Protein AF-A0A4P0XJR8-F1 (afdb_monomer)

Foldseek 3Di:
DAWAFQEKAWAFADDPLHTAWIWIWTQTPVRDIDIATEGLVRVLVLLLVLVLLVVVVVVCCVVPPVVSVVVLVVSVVSHVVSYDDDDPCCRVPPDQQRYFPDWDWDDDDFKIWIWTQGPVRDTDIYIDGSSNSVVVVVNHCVNCVVSVNNVVVVLSNLCSQKAWAKKWFQDPPRDIDIDGDDDDPRSVVSFDDKDKAFDWDQDPVGTDGGMITIMTGNDDPPDPVVVSNNVSVVVVVPD

Secondary structure (DSSP, 8-state):
--EEEEEEEEEEEEETTEEEEEEEEEEETTS-EEEEEE-HHHHHHHHHHHHHHHHHHHHHHHHHTHHHHHHHHHHHHHHHHH-PPPPHHHHHS--GGGBEEEEEEE--SSEEEEEEEETTS-EEEEEEEHHHHHHHHHHHHHHHHHTT-HHHHHHHHHTSSEEEEEEEEE-STT-EEEEE----HHHHHT--EEEEEEEEEEETTEEEEEEEEEEEE---SS-HHHHHHHHHHHHHT--

Nearest PDB structures (foldseek):
  8d8l-assembly1_L  TM=4.698E-01  e=4.236E-01  Saccharomyces cerevisiae
  8g4i-assembly1_D  TM=2.202E-01  e=1.088E-01  Giardia duodenalis assemblage A
  8fmw-assembly1_L  TM=3.662E-01  e=5.623E-01  Borreliella burgdorferi B31
  1vq0-assembly1_B  TM=1.659E-01  e=7.742E-02  Thermotoga maritima
  8r3m-assembly1_A  TM=3.136E-01  e=6.801E+00  Mycolicibacterium smegmatis MC2 155

Solvent-accessible surface area (backbone atoms only — not comparable to full-atom values): 13207 Å² total; per-residue (Å²): 127,92,39,50,64,53,18,52,36,52,43,67,34,66,56,95,86,38,85,59,30,40,37,43,33,37,18,31,67,88,71,49,73,49,66,35,33,28,32,69,72,48,40,48,53,49,47,32,52,38,58,55,42,45,58,56,45,54,50,46,42,72,77,47,42,66,60,46,54,52,53,49,51,54,49,50,57,52,26,67,76,39,43,47,84,84,55,68,59,62,64,78,58,57,63,67,54,38,25,44,74,44,75,45,67,46,84,53,95,70,42,32,38,39,40,34,36,23,64,62,73,48,76,47,58,45,41,41,40,55,67,54,33,54,53,47,54,51,42,49,53,50,22,31,53,77,65,75,39,53,69,61,54,52,54,53,58,64,57,45,68,47,43,72,40,35,42,38,36,53,62,70,92,88,40,68,51,75,48,76,51,87,72,58,70,54,65,60,67,72,33,83,40,78,46,80,47,77,44,71,42,87,46,102,89,41,81,38,77,43,36,34,38,34,32,30,22,70,55,56,88,89,44,73,63,41,56,52,48,58,62,46,58,53,55,73,74,74,112

InterPro domains:
  IPR031810 YjeJ-like [PF15922] (1-229)

Organism: Klebsiella pneumoniae (NCBI:txid573)

Mean predicted aligned error: 6.47 Å

Radius of gyration: 20.14 Å; Cα contacts (8 Å, |Δi|>4): 393; chains: 1; bounding box: 51×47×60 Å

Sequence (239 aa):
MISTVLGFNTAIIKQNDNFLALALKIKRGDNTCQTYYLQYATLNDLLIILNNQMQRVAHRLIEQGESYREQFREQVESYIKTTPQIEAAEVQSPEPGRRIISLTLKTGKTESTLIAMLQSEQIDIIKIDDMQAELMLLAIRQAFLHAGTEEFISVLESTTDFLMLYAVEIIENSRFSYEQFDHESWKRGLFSHHLAILYCYETEKGKQILSGAVIKTNAPHPSELEMALLFASTKDFLN

Structure (mmCIF, N/CA/C/O backbone):
data_AF-A0A4P0XJR8-F1
#
_entry.id   AF-A0A4P0XJR8-F1
#
loop_
_atom_site.group_PDB
_atom_site.id
_atom_site.type_symbol
_atom_site.label_atom_id
_atom_site.label_alt_id
_atom_site.label_comp_id
_atom_site.label_asym_id
_atom_site.label_entity_id
_atom_site.label_seq_id
_atom_site.pdbx_PDB_ins_code
_atom_site.Cartn_x
_atom_site.Cartn_y
_atom_site.Cartn_z
_atom_site.occupancy
_atom_site.B_iso_or_equiv
_atom_site.auth_seq_id
_atom_site.auth_comp_id
_atom_site.auth_asym_id
_atom_site.auth_atom_id
_atom_site.pdbx_PDB_model_num
ATOM 1 N N . MET A 1 1 ? -21.101 4.818 6.154 1.00 45.66 1 MET A N 1
ATOM 2 C CA . MET A 1 1 ? -20.914 6.040 6.967 1.00 45.66 1 MET A CA 1
ATOM 3 C C . MET A 1 1 ? -19.457 6.454 6.804 1.00 45.66 1 MET A C 1
ATOM 5 O O . MET A 1 1 ? -18.605 5.587 6.925 1.00 45.66 1 MET A O 1
ATOM 9 N N . ILE A 1 2 ? -19.167 7.698 6.417 1.00 55.16 2 ILE A N 1
ATOM 10 C CA . ILE A 1 2 ? -17.782 8.175 6.253 1.00 55.16 2 ILE A CA 1
ATOM 11 C C . ILE A 1 2 ? -17.237 8.432 7.655 1.00 55.16 2 ILE A C 1
ATOM 13 O O . ILE A 1 2 ? -17.778 9.284 8.353 1.00 55.16 2 ILE A O 1
ATOM 17 N N . SER A 1 3 ? -16.212 7.696 8.072 1.00 60.03 3 SER A N 1
ATOM 18 C CA . SER A 1 3 ? -15.647 7.818 9.414 1.00 60.03 3 SER A CA 1
ATOM 19 C C . SER A 1 3 ? -14.146 8.048 9.325 1.00 60.03 3 SER A C 1
ATOM 21 O O . SER A 1 3 ? -13.456 7.375 8.557 1.00 60.03 3 SER A O 1
ATOM 23 N N . THR A 1 4 ? -13.653 9.038 10.064 1.00 78.25 4 THR A N 1
ATOM 24 C CA . THR A 1 4 ? -12.222 9.285 10.239 1.00 78.25 4 THR A CA 1
ATOM 25 C C . THR A 1 4 ? -11.592 8.147 11.034 1.00 78.25 4 THR A C 1
ATOM 27 O O . THR A 1 4 ? -12.227 7.526 11.891 1.00 78.25 4 THR A O 1
ATOM 30 N N . VAL A 1 5 ? -10.333 7.850 10.730 1.00 89.19 5 VAL A N 1
ATOM 31 C CA . VAL A 1 5 ? -9.543 6.878 11.483 1.00 89.19 5 VAL A CA 1
ATOM 32 C C . VAL A 1 5 ? -9.146 7.509 12.818 1.00 89.19 5 VAL A C 1
ATOM 34 O O . VAL A 1 5 ? -8.596 8.604 12.835 1.00 89.19 5 VAL A O 1
ATOM 37 N N . LEU A 1 6 ? -9.447 6.851 13.940 1.00 91.50 6 LEU A N 1
ATOM 38 C CA . LEU A 1 6 ? -8.984 7.276 15.269 1.00 91.50 6 LEU A CA 1
ATOM 39 C C . LEU A 1 6 ? -7.682 6.585 15.661 1.00 91.50 6 LEU A C 1
ATOM 41 O O . LEU A 1 6 ? -6.864 7.173 16.357 1.00 91.50 6 LEU A O 1
ATOM 45 N N . GLY A 1 7 ? -7.519 5.332 15.245 1.00 93.50 7 GLY A N 1
ATOM 46 C CA . GLY A 1 7 ? -6.357 4.498 15.519 1.00 93.50 7 GLY A CA 1
ATOM 47 C C . GLY A 1 7 ? -6.372 3.275 14.612 1.00 93.50 7 GLY A C 1
ATOM 48 O O . GLY A 1 7 ? -7.422 2.894 14.094 1.00 93.50 7 GLY A O 1
ATOM 49 N N . PHE A 1 8 ? -5.229 2.644 14.405 1.00 95.69 8 PHE A N 1
ATOM 50 C CA . PHE A 1 8 ? -5.112 1.372 13.702 1.00 95.69 8 PHE A CA 1
ATOM 51 C C . PHE A 1 8 ? -4.008 0.494 14.311 1.00 95.69 8 PHE A C 1
ATOM 53 O O . PHE A 1 8 ? -3.249 0.897 15.192 1.00 95.69 8 PHE A O 1
ATOM 60 N N . ASN A 1 9 ? -3.953 -0.758 13.900 1.00 96.88 9 ASN A N 1
ATOM 61 C CA . ASN A 1 9 ? -2.900 -1.682 14.278 1.00 96.88 9 ASN A CA 1
ATOM 62 C C . ASN A 1 9 ? -2.697 -2.675 13.139 1.00 96.88 9 ASN A C 1
ATOM 64 O O . ASN A 1 9 ? -3.614 -2.904 12.344 1.00 96.88 9 ASN A O 1
ATOM 68 N N . THR A 1 10 ? -1.509 -3.257 13.061 1.00 97.25 10 THR A N 1
ATOM 69 C CA . THR A 1 10 ? -1.114 -4.145 11.973 1.00 97.25 10 THR A CA 1
ATOM 70 C C . THR A 1 10 ? -0.461 -5.412 12.493 1.00 97.25 10 THR A C 1
ATOM 72 O O . THR A 1 10 ? 0.339 -5.373 13.423 1.00 97.25 10 THR A O 1
ATOM 75 N N . ALA A 1 11 ? -0.772 -6.541 11.863 1.00 97.12 11 ALA A N 1
ATOM 76 C CA . ALA A 1 11 ? -0.127 -7.823 12.121 1.00 97.12 11 ALA A CA 1
ATOM 77 C C . ALA A 1 11 ? 0.097 -8.579 10.808 1.00 97.12 11 ALA A C 1
ATOM 79 O O . ALA A 1 11 ? -0.672 -8.429 9.860 1.00 97.12 11 ALA A O 1
ATOM 80 N N . ILE A 1 12 ? 1.137 -9.407 10.757 1.00 96.56 12 ILE A N 1
ATOM 81 C CA . ILE A 1 12 ? 1.429 -10.251 9.596 1.00 96.56 12 ILE A CA 1
ATOM 82 C C . ILE A 1 12 ? 0.835 -11.640 9.807 1.00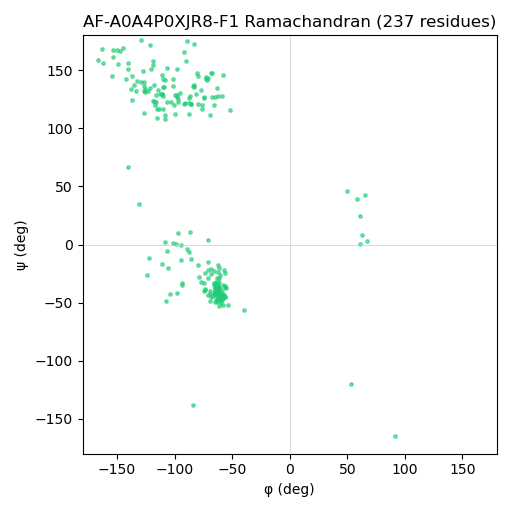 96.56 12 ILE A C 1
ATOM 84 O O . ILE A 1 12 ? 1.064 -12.279 10.833 1.00 96.56 12 ILE A O 1
ATOM 88 N N . ILE A 1 13 ? 0.098 -12.118 8.808 1.00 95.81 13 ILE A N 1
ATOM 89 C CA . ILE A 1 13 ? -0.397 -13.489 8.724 1.00 95.81 13 ILE A CA 1
ATOM 90 C C . ILE A 1 13 ? 0.572 -14.277 7.843 1.00 95.81 13 ILE A C 1
ATOM 92 O O . ILE A 1 13 ? 0.796 -13.917 6.683 1.00 95.81 13 ILE A O 1
ATOM 96 N N . LYS A 1 14 ? 1.127 -15.362 8.391 1.00 92.94 14 LYS A N 1
ATOM 97 C CA . LYS A 1 14 ? 2.034 -16.279 7.688 1.00 92.94 14 LYS A CA 1
ATOM 98 C C . LYS A 1 14 ? 1.459 -17.689 7.615 1.00 92.94 14 LYS A C 1
ATOM 100 O O . LYS A 1 14 ? 0.711 -18.106 8.498 1.00 92.94 14 LYS A O 1
ATOM 105 N N . GLN A 1 15 ? 1.888 -18.447 6.613 1.00 89.50 15 GLN A N 1
ATOM 106 C CA . GLN A 1 15 ? 1.724 -19.898 6.556 1.00 89.50 15 GLN A CA 1
ATOM 107 C C . GLN A 1 15 ? 3.021 -20.529 6.066 1.00 89.50 15 GLN A C 1
ATOM 109 O O . GLN A 1 15 ? 3.506 -20.195 4.988 1.00 89.50 15 GLN A O 1
ATOM 114 N N . ASN A 1 16 ? 3.570 -21.455 6.857 1.00 87.00 16 ASN A N 1
ATOM 115 C CA . ASN A 1 16 ? 4.865 -22.090 6.585 1.00 87.00 16 ASN A CA 1
ATOM 116 C C . ASN A 1 16 ? 5.959 -21.044 6.286 1.00 87.00 16 ASN A C 1
ATOM 118 O O . ASN A 1 16 ? 6.641 -21.137 5.273 1.00 87.00 16 ASN A O 1
ATOM 122 N N . ASP A 1 17 ? 6.022 -19.999 7.118 1.00 85.38 17 ASP A N 1
ATOM 123 C CA . ASP A 1 17 ? 6.890 -18.815 6.987 1.00 85.38 17 ASP A CA 1
ATOM 124 C C . ASP A 1 17 ? 6.715 -17.940 5.740 1.00 85.38 17 ASP A C 1
ATOM 126 O O . ASP A 1 17 ? 7.318 -16.873 5.653 1.00 85.38 17 ASP A O 1
ATOM 130 N N . ASN A 1 18 ? 5.796 -18.284 4.841 1.00 88.12 18 ASN A N 1
ATOM 131 C CA . ASN A 1 18 ? 5.445 -17.424 3.721 1.00 88.12 18 ASN A CA 1
ATOM 132 C C . ASN A 1 18 ? 4.418 -16.374 4.146 1.00 88.12 18 ASN A C 1
ATOM 134 O O . ASN A 1 18 ? 3.437 -16.686 4.830 1.00 88.12 18 ASN A O 1
ATOM 138 N N . PHE A 1 19 ? 4.625 -15.134 3.702 1.00 92.19 19 PHE A N 1
ATOM 139 C CA . PHE A 1 19 ? 3.642 -14.065 3.840 1.00 92.19 19 PHE A CA 1
ATOM 140 C C . PHE A 1 19 ? 2.333 -14.453 3.137 1.00 92.19 19 PHE A C 1
ATOM 142 O O . PHE A 1 19 ? 2.334 -14.802 1.957 1.00 92.19 19 PHE A O 1
ATOM 149 N N . LEU A 1 20 ? 1.210 -14.354 3.851 1.00 93.94 20 LEU A N 1
ATOM 150 C CA . LEU A 1 20 ? -0.122 -14.535 3.273 1.00 93.94 20 LEU A CA 1
ATOM 151 C C . LEU A 1 20 ? -0.883 -13.217 3.148 1.00 93.94 20 LEU A C 1
ATOM 153 O O . LEU A 1 20 ? -1.486 -12.946 2.106 1.00 93.94 20 LEU A O 1
ATOM 157 N N . ALA A 1 21 ? -0.908 -12.430 4.224 1.00 96.44 21 ALA A N 1
ATOM 158 C CA . ALA A 1 21 ? -1.628 -11.167 4.277 1.00 96.44 21 ALA A CA 1
ATOM 159 C C . ALA A 1 21 ? -1.148 -10.277 5.430 1.00 96.44 21 ALA A C 1
ATOM 161 O O . ALA A 1 21 ? -0.678 -10.758 6.461 1.00 96.44 21 ALA A O 1
ATOM 162 N N . LEU A 1 22 ? -1.356 -8.972 5.281 1.00 97.81 22 LEU A N 1
ATOM 163 C CA . LEU A 1 22 ? -1.361 -8.006 6.371 1.00 97.81 22 LEU A CA 1
ATOM 164 C C . LEU A 1 22 ? -2.783 -7.931 6.947 1.00 97.81 22 LEU A C 1
ATOM 166 O O . LEU A 1 22 ? -3.732 -7.669 6.209 1.00 97.81 22 LEU A O 1
ATOM 170 N N . ALA A 1 23 ? -2.933 -8.115 8.255 1.00 98.31 23 ALA A N 1
ATOM 171 C CA . ALA A 1 23 ? -4.133 -7.732 8.989 1.00 98.31 23 ALA A CA 1
ATOM 172 C C . ALA A 1 23 ? -4.010 -6.261 9.404 1.00 98.31 23 ALA A C 1
ATOM 174 O O . ALA A 1 23 ? -3.073 -5.905 10.114 1.00 98.31 23 ALA A O 1
ATOM 175 N N . LEU A 1 24 ? -4.948 -5.418 8.976 1.00 98.19 24 LEU A N 1
ATOM 176 C CA . LEU A 1 24 ? -5.049 -4.006 9.341 1.00 98.19 24 LEU A CA 1
ATOM 177 C C . LEU A 1 24 ? -6.339 -3.799 10.131 1.00 98.19 24 LEU A C 1
ATOM 179 O O . LEU A 1 24 ? -7.429 -3.844 9.563 1.00 98.19 24 LEU A O 1
ATOM 183 N N . LYS A 1 25 ? -6.231 -3.559 11.436 1.00 97.88 25 LYS A N 1
ATOM 184 C CA . LYS A 1 25 ? -7.378 -3.247 12.291 1.00 97.88 25 LYS A CA 1
ATOM 185 C C . LYS A 1 25 ? -7.497 -1.750 12.459 1.00 97.88 25 LYS A C 1
ATOM 187 O O . LYS A 1 25 ? -6.548 -1.118 12.892 1.00 97.88 25 LYS A O 1
ATOM 192 N N . ILE A 1 26 ? -8.654 -1.185 12.143 1.00 96.38 26 ILE A N 1
ATOM 193 C CA . ILE A 1 26 ? -8.930 0.250 12.212 1.00 96.38 26 ILE A CA 1
ATOM 194 C C . ILE A 1 26 ? -10.022 0.500 13.243 1.00 96.38 26 ILE A C 1
ATOM 196 O O . ILE A 1 26 ? -11.099 -0.089 13.165 1.00 96.38 26 ILE A O 1
ATOM 200 N N . LYS A 1 27 ? -9.762 1.425 14.165 1.00 95.44 27 LYS A N 1
ATOM 201 C CA . LYS A 1 27 ? -10.761 2.047 15.028 1.00 95.44 27 LYS A CA 1
ATOM 202 C C . LYS A 1 27 ? -11.281 3.317 14.356 1.00 95.44 27 LYS A C 1
ATOM 204 O O . LYS A 1 27 ? -10.510 4.222 14.033 1.00 95.44 27 LYS A O 1
ATOM 209 N N . ARG A 1 28 ? -12.588 3.374 14.133 1.00 91.56 28 ARG A N 1
ATOM 210 C CA . ARG A 1 28 ? -13.300 4.463 13.453 1.00 91.56 28 ARG A CA 1
ATOM 211 C C . ARG A 1 28 ? -13.794 5.522 14.449 1.00 91.56 28 ARG A C 1
ATOM 213 O O . ARG A 1 28 ? -13.855 5.271 15.652 1.00 91.56 28 ARG A O 1
ATOM 220 N N . GLY A 1 29 ? -14.185 6.693 13.944 1.00 87.62 29 GLY A N 1
ATOM 221 C CA . GLY A 1 29 ? -14.737 7.824 14.709 1.00 87.62 29 GLY A CA 1
ATOM 222 C C . GLY A 1 29 ? -15.971 7.502 15.561 1.00 87.62 29 GLY A C 1
ATOM 223 O O . GLY A 1 29 ? -16.207 8.149 16.576 1.00 87.62 29 GLY A O 1
ATOM 224 N N . ASP A 1 30 ? -16.726 6.466 15.198 1.00 89.31 30 ASP A N 1
ATOM 225 C CA . ASP A 1 30 ? -17.866 5.938 15.962 1.00 89.31 30 ASP A CA 1
ATOM 226 C C . ASP A 1 30 ? -17.451 4.906 17.033 1.00 89.31 30 ASP A C 1
ATOM 228 O O . ASP A 1 30 ? -18.299 4.243 17.622 1.00 89.31 30 ASP A O 1
ATOM 232 N N . ASN A 1 31 ? -16.146 4.777 17.298 1.00 89.19 31 ASN A N 1
ATOM 233 C CA . ASN A 1 31 ? -15.515 3.781 18.168 1.00 89.19 31 ASN A CA 1
ATOM 234 C C . ASN A 1 31 ? -15.678 2.320 17.730 1.00 89.19 31 ASN A C 1
ATOM 236 O O . ASN A 1 31 ? -15.250 1.427 18.464 1.00 89.19 31 ASN A O 1
ATOM 240 N N . THR A 1 32 ? -16.221 2.053 16.541 1.00 92.75 32 THR A N 1
ATOM 241 C CA . THR A 1 32 ? -16.230 0.694 15.997 1.00 92.75 32 THR A CA 1
ATOM 242 C C . THR A 1 32 ? -14.831 0.297 15.535 1.00 92.75 32 THR A C 1
ATOM 244 O O . THR A 1 32 ? -14.059 1.121 15.038 1.00 92.75 32 THR A O 1
ATOM 247 N N . CYS A 1 33 ? -14.493 -0.978 15.715 1.00 94.94 33 CYS A N 1
ATOM 248 C CA . CYS A 1 33 ? -13.251 -1.559 15.226 1.00 94.94 33 CYS A CA 1
ATOM 249 C C . CYS A 1 33 ? -13.563 -2.515 14.082 1.00 94.94 33 CYS A C 1
ATOM 251 O O . CYS A 1 33 ? -14.479 -3.329 14.187 1.00 94.94 33 CYS A O 1
ATOM 253 N N . GLN A 1 34 ? -12.776 -2.441 13.017 1.00 95.00 34 GLN A N 1
ATOM 254 C CA . GLN A 1 34 ? -12.894 -3.346 11.886 1.00 95.00 34 GLN A CA 1
ATOM 255 C C . GLN A 1 34 ? -11.518 -3.775 11.402 1.00 95.00 34 GLN A C 1
ATOM 257 O O . GLN A 1 34 ? -10.634 -2.938 11.222 1.00 95.00 34 GLN A O 1
ATOM 262 N N . THR A 1 35 ? -11.366 -5.074 11.172 1.00 97.62 35 THR A N 1
ATOM 263 C CA . THR A 1 35 ? -10.142 -5.678 10.648 1.00 97.62 35 THR A CA 1
ATOM 264 C C . THR A 1 35 ? -10.304 -5.963 9.166 1.00 97.62 35 THR A C 1
ATOM 266 O O . THR A 1 35 ? -11.350 -6.443 8.732 1.00 97.62 35 THR A O 1
ATOM 269 N N . TYR A 1 36 ? -9.271 -5.638 8.399 1.00 98.19 36 TYR A N 1
ATOM 270 C CA . TYR A 1 36 ? -9.159 -5.889 6.970 1.00 98.19 36 TYR A CA 1
ATOM 271 C C . TYR A 1 36 ? -7.944 -6.757 6.698 1.00 98.19 36 TYR A C 1
ATOM 273 O O . TYR A 1 36 ? -6.940 -6.657 7.402 1.00 98.19 36 TYR A O 1
ATOM 281 N N . TYR A 1 37 ? -8.013 -7.552 5.635 1.00 98.44 37 TYR A N 1
ATOM 282 C CA . TYR A 1 37 ? -6.899 -8.397 5.216 1.00 98.44 37 TYR A CA 1
ATOM 283 C C . TYR A 1 37 ? -6.426 -7.983 3.830 1.00 98.44 37 TYR A C 1
ATOM 285 O O . TYR A 1 37 ? -7.219 -7.963 2.888 1.00 98.44 37 TYR A O 1
ATOM 293 N N . LEU A 1 38 ? -5.142 -7.653 3.715 1.00 98.12 38 LEU A N 1
ATOM 294 C CA . LEU A 1 38 ? -4.509 -7.219 2.476 1.00 98.12 38 LEU A CA 1
ATOM 295 C C . LEU A 1 38 ? -3.487 -8.263 2.041 1.00 98.12 38 LEU A C 1
ATOM 297 O O . LEU A 1 38 ? -2.501 -8.503 2.735 1.00 98.12 38 LEU A O 1
ATOM 301 N N . GLN A 1 39 ? -3.716 -8.874 0.885 1.00 95.69 39 GLN A N 1
ATOM 302 C CA . GLN A 1 39 ? -2.726 -9.732 0.233 1.00 95.69 39 GLN A CA 1
ATOM 303 C C . GLN A 1 39 ? -1.748 -8.880 -0.579 1.00 95.69 39 GLN A C 1
ATOM 305 O O . GLN A 1 39 ? -1.985 -7.683 -0.749 1.00 95.69 39 GLN A O 1
ATOM 310 N N . TYR A 1 40 ? -0.686 -9.497 -1.106 1.00 93.50 40 TYR A N 1
ATOM 311 C CA . TYR A 1 40 ? 0.416 -8.819 -1.803 1.00 93.50 40 TYR A CA 1
ATOM 312 C C . TYR A 1 40 ? -0.036 -7.672 -2.719 1.00 93.50 40 TYR A C 1
ATOM 314 O O . TYR A 1 40 ? 0.367 -6.539 -2.490 1.00 93.50 40 TYR A O 1
ATOM 322 N N . ALA A 1 41 ? -0.935 -7.925 -3.678 1.00 92.31 41 ALA A N 1
ATOM 323 C CA . ALA A 1 41 ? -1.370 -6.904 -4.636 1.00 92.31 41 ALA A CA 1
ATOM 324 C C . ALA A 1 41 ? -2.033 -5.692 -3.953 1.00 92.31 41 ALA A C 1
ATOM 326 O O . ALA A 1 41 ? -1.649 -4.551 -4.179 1.00 92.31 41 ALA A O 1
ATOM 327 N N . THR A 1 42 ? -2.986 -5.931 -3.049 1.00 95.69 42 THR A N 1
ATOM 328 C CA . THR A 1 42 ? -3.674 -4.854 -2.315 1.00 95.69 42 THR A CA 1
ATOM 329 C C . THR A 1 42 ? -2.791 -4.170 -1.275 1.00 95.69 42 THR A C 1
ATOM 331 O O . THR A 1 42 ? -2.989 -2.997 -0.977 1.00 95.69 42 THR A O 1
ATOM 334 N N . LEU A 1 43 ? -1.812 -4.882 -0.713 1.00 96.44 43 LEU A N 1
ATOM 335 C CA . LEU A 1 43 ? -0.814 -4.289 0.167 1.00 96.44 43 LEU A CA 1
ATOM 336 C C . LEU A 1 43 ? 0.122 -3.381 -0.633 1.00 96.44 43 LEU A C 1
ATOM 338 O O . LEU A 1 43 ? 0.393 -2.272 -0.188 1.00 96.44 43 LEU A O 1
ATOM 342 N N . ASN A 1 44 ? 0.558 -3.813 -1.816 1.00 94.00 44 ASN A N 1
ATOM 343 C CA . ASN A 1 44 ? 1.358 -2.993 -2.716 1.00 94.00 44 ASN A CA 1
ATOM 344 C C . ASN A 1 44 ? 0.611 -1.709 -3.096 1.00 94.00 44 ASN A C 1
ATOM 346 O O . ASN A 1 44 ? 1.159 -0.618 -2.980 1.00 94.00 44 ASN A O 1
ATOM 350 N N . ASP A 1 45 ? -0.676 -1.818 -3.433 1.00 95.06 45 ASP A N 1
ATOM 351 C CA . ASP A 1 45 ? -1.525 -0.656 -3.709 1.00 95.06 45 ASP A CA 1
ATOM 352 C C . ASP A 1 45 ? -1.607 0.297 -2.513 1.00 95.06 45 ASP A C 1
ATOM 354 O O . ASP A 1 45 ? -1.484 1.510 -2.684 1.00 95.06 45 ASP A O 1
ATOM 358 N N . LEU A 1 46 ? -1.776 -0.232 -1.296 1.00 96.06 46 LEU A N 1
ATOM 359 C CA . LEU A 1 46 ? -1.750 0.582 -0.083 1.00 96.06 46 LEU A CA 1
ATOM 360 C C . LEU A 1 46 ? -0.390 1.273 0.097 1.00 96.06 46 LEU A C 1
ATOM 362 O O . LEU A 1 46 ? -0.362 2.467 0.377 1.00 96.06 46 LEU A O 1
ATOM 366 N N . LEU A 1 47 ? 0.725 0.565 -0.091 1.00 95.31 47 LEU A N 1
ATOM 367 C CA . LEU A 1 47 ? 2.070 1.130 0.045 1.00 95.31 47 LEU A CA 1
ATOM 368 C C . LEU A 1 47 ? 2.344 2.222 -0.995 1.00 95.31 47 LEU A C 1
ATOM 370 O O . LEU A 1 47 ? 2.829 3.285 -0.621 1.00 95.31 47 LEU A O 1
ATOM 374 N N . ILE A 1 48 ? 1.953 2.025 -2.260 1.00 93.00 48 ILE A N 1
ATOM 375 C CA . ILE A 1 48 ? 2.025 3.057 -3.309 1.00 93.00 48 ILE A CA 1
ATOM 376 C C . ILE A 1 48 ? 1.253 4.307 -2.875 1.00 93.00 48 ILE A C 1
ATOM 378 O O . ILE A 1 48 ? 1.745 5.429 -3.015 1.00 93.00 48 ILE A O 1
ATOM 382 N N . ILE A 1 49 ? 0.047 4.128 -2.326 1.00 93.50 49 ILE A N 1
ATOM 383 C CA . ILE A 1 49 ? -0.757 5.245 -1.826 1.00 93.50 49 ILE A CA 1
ATOM 384 C C . ILE A 1 49 ? -0.022 5.962 -0.692 1.00 93.50 49 ILE A C 1
ATOM 386 O O . ILE A 1 49 ? 0.159 7.173 -0.777 1.00 93.50 49 ILE A O 1
ATOM 390 N N . LEU A 1 50 ? 0.415 5.242 0.343 1.00 93.50 50 LEU A N 1
ATOM 391 C CA . LEU A 1 50 ? 1.075 5.827 1.513 1.00 93.50 50 LEU A CA 1
ATOM 392 C C . LEU A 1 50 ? 2.382 6.542 1.131 1.00 93.50 50 LEU A C 1
ATOM 394 O O . LEU A 1 50 ? 2.579 7.697 1.509 1.00 93.50 50 LEU A O 1
ATOM 398 N N . ASN A 1 51 ? 3.231 5.919 0.309 1.00 89.56 51 ASN A N 1
ATOM 399 C CA . ASN A 1 51 ? 4.493 6.503 -0.156 1.00 89.56 51 ASN A CA 1
ATOM 400 C C . ASN A 1 51 ? 4.267 7.743 -1.025 1.00 89.56 51 ASN A C 1
ATOM 402 O O . ASN A 1 51 ? 4.973 8.742 -0.878 1.00 89.56 51 ASN A O 1
ATOM 406 N N . ASN A 1 52 ? 3.229 7.755 -1.866 1.00 87.19 52 ASN A N 1
ATOM 407 C CA . ASN A 1 52 ? 2.875 8.963 -2.607 1.00 87.19 52 ASN A CA 1
ATOM 408 C C . ASN A 1 52 ? 2.488 10.125 -1.677 1.00 87.19 52 ASN A C 1
ATOM 410 O O . ASN A 1 52 ? 2.844 11.277 -1.931 1.00 87.19 52 ASN A O 1
ATOM 414 N N . GLN A 1 53 ? 1.799 9.841 -0.571 1.00 88.69 53 GLN A N 1
ATOM 415 C CA . GLN A 1 53 ? 1.441 10.864 0.414 1.00 88.69 53 GLN A CA 1
ATOM 416 C C . GLN A 1 53 ? 2.660 11.411 1.162 1.00 88.69 53 GLN A C 1
ATOM 418 O O . GLN A 1 53 ? 2.638 12.573 1.572 1.00 88.69 53 GLN A O 1
ATOM 423 N N . MET A 1 54 ? 3.751 10.643 1.262 1.00 88.19 54 MET A N 1
ATOM 424 C CA . MET A 1 54 ? 5.002 11.116 1.868 1.00 88.19 54 MET A CA 1
ATOM 425 C C . MET A 1 54 ? 5.623 12.294 1.119 1.00 88.19 54 MET A C 1
ATOM 427 O O . MET A 1 54 ? 6.280 13.123 1.742 1.00 88.19 54 MET A O 1
ATOM 431 N N . GLN A 1 55 ? 5.319 12.472 -0.170 1.00 82.06 55 GLN A N 1
ATOM 432 C CA . GLN A 1 55 ? 5.703 13.683 -0.904 1.00 82.06 55 GLN A CA 1
ATOM 433 C C . GLN A 1 55 ? 5.034 14.943 -0.323 1.00 82.06 55 GLN A C 1
ATOM 435 O O . GLN A 1 55 ? 5.662 15.997 -0.216 1.00 82.06 55 GLN A O 1
ATOM 440 N N . ARG A 1 56 ? 3.770 14.842 0.119 1.00 83.44 56 ARG A N 1
ATOM 441 C CA . ARG A 1 56 ? 3.066 15.952 0.785 1.00 83.44 56 ARG A CA 1
ATOM 442 C C . ARG A 1 56 ? 3.575 16.181 2.201 1.00 83.44 56 ARG A C 1
ATOM 444 O O . ARG A 1 56 ? 3.733 17.333 2.596 1.00 83.44 56 ARG A O 1
ATOM 451 N N . VAL A 1 57 ? 3.862 15.107 2.940 1.00 87.19 57 VAL A N 1
ATOM 452 C CA . VAL A 1 57 ? 4.485 15.195 4.272 1.00 87.19 57 VAL A CA 1
ATOM 453 C C . VAL A 1 57 ? 5.827 15.914 4.191 1.00 87.19 57 VAL A C 1
ATOM 455 O O . VAL A 1 57 ? 6.046 16.865 4.936 1.00 87.19 57 VAL A O 1
ATOM 458 N N . ALA A 1 58 ? 6.687 15.534 3.243 1.00 86.50 58 ALA A N 1
ATOM 459 C CA . ALA A 1 58 ? 7.975 16.186 3.030 1.00 86.50 58 ALA A CA 1
ATOM 460 C C . ALA A 1 58 ? 7.811 17.690 2.758 1.00 86.50 58 ALA A C 1
ATOM 462 O O . ALA A 1 58 ? 8.513 18.506 3.353 1.00 86.50 58 ALA A O 1
ATOM 463 N N . HIS A 1 59 ? 6.840 18.070 1.921 1.00 84.38 59 HIS A N 1
ATOM 464 C CA . HIS A 1 59 ? 6.545 19.476 1.653 1.00 84.38 59 HIS A CA 1
ATOM 465 C C . HIS A 1 59 ? 6.087 20.230 2.912 1.00 84.38 59 HIS A C 1
ATOM 467 O O . HIS A 1 59 ? 6.643 21.279 3.230 1.00 84.38 59 HIS A O 1
ATOM 473 N N . ARG A 1 60 ? 5.147 19.669 3.686 1.00 85.19 60 ARG A N 1
ATOM 474 C CA . ARG A 1 60 ? 4.681 20.276 4.946 1.00 85.19 60 ARG A CA 1
ATOM 475 C C . ARG A 1 60 ? 5.795 20.404 5.977 1.00 85.19 60 ARG A C 1
ATOM 477 O O . ARG A 1 60 ? 5.865 21.419 6.661 1.00 85.19 60 ARG A O 1
ATOM 484 N N . LEU A 1 61 ? 6.672 19.407 6.080 1.00 87.56 61 LEU A N 1
ATOM 485 C CA . LEU A 1 61 ? 7.813 19.446 6.988 1.00 87.56 61 LEU A CA 1
ATOM 486 C C . LEU A 1 61 ? 8.775 20.587 6.628 1.00 87.56 61 LEU A C 1
ATOM 488 O O . LEU A 1 61 ? 9.273 21.261 7.527 1.00 87.56 61 LEU A O 1
ATOM 492 N N . ILE A 1 62 ? 9.002 20.837 5.334 1.00 90.00 62 ILE A N 1
ATOM 493 C CA . ILE A 1 62 ? 9.813 21.968 4.857 1.00 90.00 62 ILE A CA 1
ATOM 494 C C . ILE A 1 62 ? 9.132 23.308 5.172 1.00 90.00 62 ILE A C 1
ATOM 496 O O . ILE A 1 62 ? 9.797 24.231 5.635 1.00 90.00 62 ILE A O 1
ATOM 500 N N . GLU A 1 63 ? 7.822 23.424 4.938 1.00 90.62 63 GLU A N 1
ATOM 501 C CA . GLU A 1 63 ? 7.081 24.678 5.133 1.00 90.62 63 GLU A CA 1
ATOM 502 C C . GLU A 1 63 ? 6.844 25.033 6.610 1.00 90.62 63 GLU A C 1
ATOM 504 O O . GLU A 1 63 ? 6.890 26.206 6.979 1.00 90.62 63 GLU A O 1
ATOM 509 N N . GLN A 1 64 ? 6.559 24.038 7.453 1.00 90.62 64 GLN A N 1
ATOM 510 C CA . GLN A 1 64 ? 6.062 24.233 8.823 1.00 90.62 64 GLN A CA 1
ATOM 511 C C . GLN A 1 64 ? 7.081 23.847 9.906 1.00 90.62 64 GLN A C 1
ATOM 513 O O . GLN A 1 64 ? 6.926 24.253 11.061 1.00 90.62 64 GLN A O 1
ATOM 518 N N . GLY A 1 65 ? 8.121 23.077 9.563 1.00 91.44 65 GLY A N 1
ATOM 519 C CA . GLY A 1 65 ? 9.231 22.734 10.453 1.00 91.44 65 GLY A CA 1
ATOM 520 C C . GLY A 1 65 ? 8.788 22.139 11.793 1.00 91.44 65 GLY A C 1
ATOM 521 O O . GLY A 1 65 ? 8.137 21.095 11.846 1.00 91.44 65 GLY A O 1
ATOM 522 N N . GLU A 1 66 ? 9.151 22.809 12.889 1.00 91.69 66 GLU A N 1
ATOM 523 C CA . GLU A 1 66 ? 8.857 22.355 14.256 1.00 91.69 66 GLU A CA 1
ATOM 524 C C . GLU A 1 66 ? 7.359 22.278 14.566 1.00 91.69 66 GLU A C 1
ATOM 526 O O . GLU A 1 66 ? 6.940 21.358 15.260 1.00 91.69 66 GLU A O 1
ATOM 531 N N . SER A 1 67 ? 6.527 23.153 13.989 1.00 91.62 67 SER A N 1
ATOM 532 C CA . SER A 1 67 ? 5.080 23.099 14.238 1.00 91.62 67 SER A CA 1
ATOM 533 C C . SER A 1 67 ? 4.466 21.788 13.734 1.00 91.62 67 SER A C 1
ATOM 535 O O . SER A 1 67 ? 3.639 21.190 14.420 1.00 91.62 67 SER A O 1
ATOM 537 N N . TYR A 1 68 ? 4.922 21.289 12.578 1.00 89.94 68 TYR A N 1
ATOM 538 C CA . TYR A 1 68 ? 4.504 19.977 12.079 1.00 89.94 68 TYR A CA 1
ATOM 539 C C . TYR A 1 68 ? 4.975 18.852 13.008 1.00 89.94 68 TYR A C 1
ATOM 541 O O . TYR A 1 68 ? 4.216 17.929 13.290 1.00 89.94 68 TYR A O 1
ATOM 549 N N . ARG A 1 69 ? 6.211 18.932 13.520 1.00 88.81 69 ARG A N 1
ATOM 550 C CA . ARG A 1 69 ? 6.776 17.923 14.435 1.00 88.81 69 ARG A CA 1
ATOM 551 C C . ARG A 1 69 ? 6.030 17.856 15.766 1.00 88.81 69 ARG A C 1
ATOM 553 O O . ARG A 1 69 ? 5.835 16.761 16.292 1.00 88.81 69 ARG A O 1
ATOM 560 N N . GLU A 1 70 ? 5.613 18.999 16.304 1.00 92.00 70 GLU A N 1
ATOM 561 C CA . GLU A 1 70 ? 4.789 19.073 17.514 1.00 92.00 70 GLU A CA 1
ATOM 562 C C . GLU A 1 70 ? 3.413 18.444 17.280 1.00 92.00 70 GLU A C 1
ATOM 564 O O . GLU A 1 70 ? 3.033 17.537 18.021 1.00 92.00 70 GLU A O 1
ATOM 569 N N . GLN A 1 71 ? 2.721 18.823 16.199 1.00 89.50 71 GLN A N 1
ATOM 570 C CA . GLN A 1 71 ? 1.431 18.223 15.835 1.00 89.50 71 GLN A CA 1
ATOM 571 C C . GLN A 1 71 ? 1.546 16.711 15.606 1.00 89.50 71 GLN A C 1
ATOM 573 O O . GLN A 1 71 ? 0.711 15.944 16.077 1.00 89.50 71 GLN A O 1
ATOM 578 N N . PHE A 1 72 ? 2.609 16.261 14.935 1.00 88.69 72 PHE A N 1
ATOM 579 C CA . PHE A 1 72 ? 2.868 14.839 14.732 1.00 88.69 72 PHE A CA 1
ATOM 580 C C . PHE A 1 72 ? 3.052 14.102 16.064 1.00 88.69 72 PHE A C 1
ATOM 582 O O . PHE A 1 72 ? 2.517 13.009 16.244 1.00 88.69 72 PHE A O 1
ATOM 589 N N . ARG A 1 73 ? 3.752 14.699 17.038 1.00 89.06 73 ARG A N 1
ATOM 590 C CA . ARG A 1 73 ? 3.908 14.116 18.380 1.00 89.06 73 ARG A CA 1
ATOM 591 C C . ARG A 1 73 ? 2.568 14.010 19.113 1.00 89.06 73 ARG A C 1
ATOM 593 O O . ARG A 1 73 ? 2.283 12.963 19.689 1.00 89.06 73 ARG A O 1
ATOM 600 N N . GLU A 1 74 ? 1.735 15.046 19.055 1.00 89.44 74 GLU A N 1
ATOM 601 C CA . GLU A 1 74 ? 0.381 15.012 19.625 1.00 89.44 74 GLU A CA 1
ATOM 602 C C . GLU A 1 74 ? -0.483 13.929 18.961 1.00 89.44 74 GLU A C 1
ATOM 604 O O . GLU A 1 74 ? -1.177 13.168 19.646 1.00 89.44 74 GLU A O 1
ATOM 609 N N . GLN A 1 75 ? -0.389 13.802 17.633 1.00 87.19 75 GLN A N 1
ATOM 610 C CA . GLN A 1 75 ? -1.063 12.760 16.863 1.00 87.19 75 GLN A CA 1
ATOM 611 C C . GLN A 1 75 ? -0.607 11.370 17.327 1.00 87.19 75 GLN A C 1
ATOM 613 O O . GLN A 1 75 ? -1.456 10.525 17.595 1.00 87.19 75 GLN A O 1
ATOM 618 N N . VAL A 1 76 ? 0.702 11.138 17.490 1.00 87.94 76 VAL A N 1
ATOM 619 C CA . VAL A 1 76 ? 1.270 9.875 18.004 1.00 87.94 76 VAL A CA 1
ATOM 620 C C . VAL A 1 76 ? 0.725 9.541 19.393 1.00 87.94 76 VAL A C 1
ATOM 622 O O . VAL A 1 76 ? 0.325 8.404 19.641 1.00 87.94 76 VAL A O 1
ATOM 625 N N . GLU A 1 77 ? 0.675 10.506 20.310 1.00 89.25 77 GLU A N 1
ATOM 626 C CA . GLU A 1 77 ? 0.153 10.271 21.661 1.00 89.25 77 GLU A CA 1
ATOM 627 C C . GLU A 1 77 ? -1.339 9.931 21.665 1.00 89.25 77 GLU A C 1
ATOM 629 O O . GLU A 1 77 ? -1.774 9.035 22.397 1.00 89.25 77 GLU A O 1
ATOM 634 N N . SER A 1 78 ? -2.130 10.643 20.858 1.00 88.56 78 SER A N 1
ATOM 635 C CA . SER A 1 78 ? -3.548 10.335 20.646 1.00 88.56 78 SER A CA 1
ATOM 636 C C . SER A 1 78 ? -3.707 8.921 20.092 1.00 88.56 78 SER A C 1
ATOM 638 O O . SER A 1 78 ? -4.486 8.118 20.605 1.00 88.56 78 SER A O 1
ATOM 640 N N . TYR A 1 79 ? -2.877 8.597 19.108 1.00 87.38 79 TYR A N 1
ATOM 641 C CA . TYR A 1 79 ? -2.885 7.340 18.398 1.00 87.38 79 TYR A CA 1
ATOM 642 C C . TYR A 1 79 ? -2.575 6.145 19.306 1.00 87.38 79 TYR A C 1
ATOM 644 O O . TYR A 1 79 ? -3.325 5.174 19.323 1.00 87.38 79 TYR A O 1
ATOM 652 N N . ILE A 1 80 ? -1.542 6.235 20.150 1.00 88.25 80 ILE A N 1
ATOM 653 C CA . ILE A 1 80 ? -1.205 5.191 21.135 1.00 88.25 80 ILE A CA 1
ATOM 654 C C . ILE A 1 80 ? -2.403 4.871 22.046 1.00 88.25 80 ILE A C 1
ATOM 656 O O . ILE A 1 80 ? -2.629 3.708 22.381 1.00 88.25 80 ILE A O 1
ATOM 660 N N . LYS A 1 81 ? -3.197 5.881 22.428 1.00 90.25 81 LYS A N 1
ATOM 661 C CA . LYS A 1 81 ? -4.380 5.710 23.292 1.00 90.25 81 LYS A CA 1
ATOM 662 C C . LYS A 1 81 ? -5.561 5.062 22.564 1.00 90.25 81 LYS A C 1
ATOM 664 O O . LYS A 1 81 ? -6.433 4.482 23.212 1.00 90.25 81 LYS A O 1
ATOM 669 N N . THR A 1 82 ? -5.628 5.185 21.242 1.00 92.69 82 THR A N 1
ATOM 670 C CA . THR A 1 82 ? -6.743 4.708 20.411 1.00 92.69 82 THR A CA 1
ATOM 671 C C . THR A 1 82 ? -6.409 3.455 19.604 1.00 92.69 82 THR A C 1
ATOM 673 O O . THR A 1 82 ? -7.326 2.895 18.996 1.00 92.69 82 THR A O 1
ATOM 676 N N . THR A 1 83 ? -5.153 2.991 19.624 1.00 94.19 83 THR A N 1
ATOM 677 C CA . THR A 1 83 ? -4.688 1.767 18.958 1.00 94.19 83 THR A CA 1
ATOM 678 C C . THR A 1 83 ? -5.565 0.569 19.340 1.00 94.19 83 THR A C 1
ATOM 680 O O . THR A 1 83 ? -5.587 0.160 20.506 1.00 94.19 83 THR A O 1
ATOM 683 N N . PRO A 1 84 ? -6.293 -0.034 18.383 1.00 96.50 84 PRO A N 1
ATOM 684 C CA . PRO A 1 84 ? -7.060 -1.240 18.646 1.00 96.50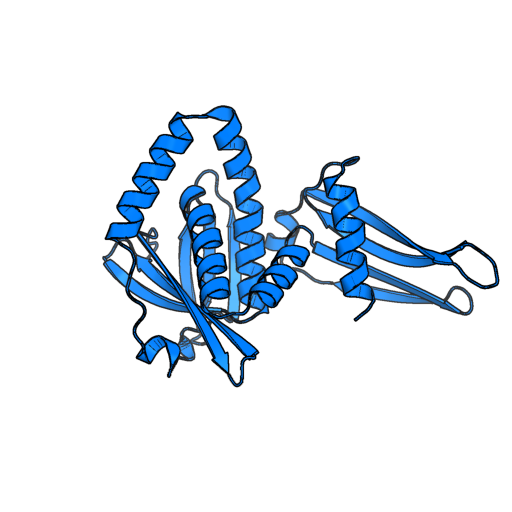 84 PRO A CA 1
ATOM 685 C C . PRO A 1 84 ? -6.133 -2.448 18.842 1.00 96.50 84 PRO A C 1
ATOM 687 O O . PRO A 1 84 ? -5.117 -2.605 18.164 1.00 96.50 84 PRO A O 1
ATOM 690 N N . GLN A 1 85 ? -6.507 -3.348 19.749 1.00 95.50 85 GLN A N 1
ATOM 691 C CA . GLN A 1 85 ? -5.827 -4.636 19.900 1.00 95.50 85 GLN A CA 1
ATOM 692 C C . GLN A 1 85 ? -6.266 -5.589 18.787 1.00 95.50 85 GLN A C 1
ATOM 694 O O . GLN A 1 85 ? -7.466 -5.705 18.529 1.00 95.50 85 GLN A O 1
ATOM 699 N N . ILE A 1 86 ? -5.310 -6.260 18.142 1.00 96.25 86 ILE A N 1
ATOM 700 C CA . ILE A 1 86 ? -5.591 -7.371 17.224 1.00 96.25 86 ILE A CA 1
ATOM 701 C C . ILE A 1 86 ? -5.699 -8.642 18.062 1.00 96.25 86 ILE A C 1
ATOM 703 O O . ILE A 1 86 ? -4.769 -9.005 18.781 1.00 96.25 86 ILE A O 1
ATOM 707 N N . GLU A 1 87 ? -6.845 -9.302 17.990 1.00 95.50 87 GLU A N 1
ATOM 708 C CA . GLU A 1 87 ? -7.110 -10.537 18.712 1.00 95.50 87 GLU A CA 1
ATOM 709 C C . GLU A 1 87 ? -6.495 -11.730 17.980 1.00 95.50 87 GLU A C 1
ATOM 711 O O . GLU A 1 87 ? -6.452 -11.780 16.750 1.00 95.50 87 GLU A O 1
ATOM 716 N N . ALA A 1 88 ? -6.062 -12.745 18.734 1.00 93.69 88 ALA A N 1
ATOM 717 C CA . ALA A 1 88 ? -5.462 -13.947 18.155 1.00 93.69 88 ALA A CA 1
ATOM 718 C C . ALA A 1 88 ? -6.391 -14.634 17.137 1.00 93.69 88 ALA A C 1
ATOM 720 O O . ALA A 1 88 ? -5.922 -15.110 16.104 1.00 93.69 88 ALA A O 1
ATOM 721 N N . ALA A 1 89 ? -7.706 -14.628 17.387 1.00 94.88 89 ALA A N 1
ATOM 722 C CA . ALA A 1 89 ? -8.703 -15.192 16.480 1.00 94.88 89 ALA A CA 1
ATOM 723 C C . ALA A 1 89 ? -8.728 -14.484 15.113 1.00 94.88 89 ALA A C 1
ATOM 725 O O . ALA A 1 89 ? -8.882 -15.147 14.092 1.00 94.88 89 ALA A O 1
ATOM 726 N N . GLU A 1 90 ? -8.498 -13.167 15.072 1.00 95.56 90 GLU A N 1
ATOM 727 C CA . GLU A 1 90 ? -8.481 -12.388 13.826 1.00 95.56 90 GLU A CA 1
ATOM 728 C C . GLU A 1 90 ? -7.285 -12.739 12.929 1.00 95.56 90 GLU A C 1
ATOM 730 O O . GLU A 1 90 ? -7.336 -12.495 11.725 1.00 95.56 90 GLU A O 1
ATOM 735 N N . VAL A 1 91 ? -6.219 -13.311 13.497 1.00 94.25 91 VAL A N 1
ATOM 736 C CA . VAL A 1 91 ? -5.001 -13.731 12.782 1.00 94.25 91 VAL A CA 1
ATOM 737 C C . VAL A 1 91 ? -5.038 -15.227 12.466 1.00 94.25 91 VAL A C 1
ATOM 739 O O . VAL A 1 91 ? -4.664 -15.640 11.372 1.00 94.25 91 VAL A O 1
ATOM 742 N N . GLN A 1 92 ? -5.493 -16.046 13.417 1.00 92.88 92 GLN A N 1
ATOM 743 C CA . GLN A 1 92 ? -5.533 -17.507 13.290 1.00 92.88 92 GLN A CA 1
ATOM 744 C C . GLN A 1 92 ? -6.708 -18.000 12.441 1.00 92.88 92 GLN A C 1
ATOM 746 O O . GLN A 1 92 ? -6.643 -19.079 11.855 1.00 92.88 92 GLN A O 1
ATOM 751 N N . SER A 1 93 ? -7.805 -17.249 12.392 1.00 93.50 93 SER A N 1
ATOM 752 C CA . SER A 1 93 ? -9.009 -17.587 11.629 1.00 93.50 93 SER A CA 1
ATOM 753 C C . SER A 1 93 ? -9.582 -16.324 10.977 1.00 93.50 93 SER A C 1
ATOM 755 O O . SER A 1 93 ? -10.653 -15.859 11.370 1.00 93.50 93 SER A O 1
ATOM 757 N N . PRO A 1 94 ? -8.856 -15.737 10.003 1.00 95.12 94 PRO A N 1
ATOM 758 C CA . PRO A 1 94 ? -9.242 -14.473 9.394 1.00 95.12 94 PRO A CA 1
ATOM 759 C C . PRO A 1 94 ? -10.583 -14.591 8.664 1.00 95.12 94 PRO A C 1
ATOM 761 O O . PRO A 1 94 ? -10.804 -15.540 7.912 1.00 95.12 94 PRO A O 1
ATOM 764 N N . GLU A 1 95 ? -11.472 -13.613 8.859 1.00 96.12 95 GLU A N 1
ATOM 765 C CA . GLU A 1 95 ? -12.787 -13.573 8.206 1.00 96.12 95 GLU A CA 1
ATOM 766 C C . GLU A 1 95 ? -12.619 -13.309 6.693 1.00 96.12 95 GLU A C 1
ATOM 768 O O . GLU A 1 95 ? -12.266 -12.187 6.309 1.00 96.12 95 GLU A O 1
ATOM 773 N N . PRO A 1 96 ? -12.913 -14.274 5.793 1.00 94.62 96 PRO A N 1
ATOM 774 C CA . PRO A 1 96 ? -12.632 -14.104 4.363 1.00 94.62 96 PRO A CA 1
ATOM 775 C C . PRO A 1 96 ? -13.393 -12.932 3.738 1.00 94.62 96 PRO A C 1
ATOM 777 O O . PRO A 1 96 ? -12.873 -12.247 2.862 1.00 94.62 96 PRO A O 1
ATOM 780 N N . GLY A 1 97 ? -14.605 -12.649 4.229 1.00 97.38 97 GLY A N 1
ATOM 781 C CA . GLY A 1 97 ? -15.429 -11.530 3.770 1.00 97.38 97 GLY A CA 1
ATOM 782 C C . GLY A 1 97 ? -14.809 -10.149 4.013 1.00 97.38 97 GLY A C 1
ATOM 783 O O . GLY A 1 97 ? -15.224 -9.188 3.370 1.00 97.38 97 GLY A O 1
ATOM 784 N N . ARG A 1 98 ? -13.806 -10.040 4.895 1.00 97.38 98 ARG A N 1
ATOM 785 C CA . ARG A 1 98 ? -13.079 -8.794 5.198 1.00 97.38 98 ARG A CA 1
ATOM 786 C C . ARG A 1 98 ? 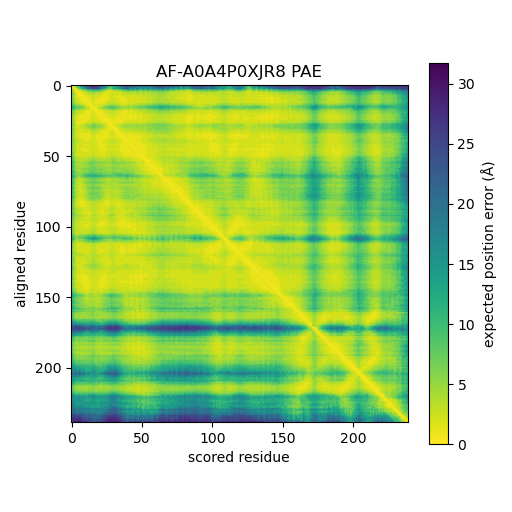-11.798 -8.616 4.390 1.00 97.38 98 ARG A C 1
ATOM 788 O O . ARG A 1 98 ? -11.100 -7.614 4.557 1.00 97.38 98 ARG A O 1
ATOM 795 N N . ARG A 1 99 ? -11.463 -9.571 3.521 1.00 98.25 99 ARG A N 1
ATOM 796 C CA . ARG A 1 99 ? -10.334 -9.424 2.603 1.00 98.25 99 ARG A CA 1
ATOM 797 C C . ARG A 1 99 ? -10.619 -8.285 1.633 1.00 98.25 99 ARG A C 1
ATOM 799 O O . ARG A 1 99 ? -11.654 -8.292 0.971 1.00 98.25 99 ARG A O 1
ATOM 806 N N . ILE A 1 100 ? -9.701 -7.333 1.538 1.00 98.44 100 ILE A N 1
ATOM 807 C CA . ILE A 1 100 ? -9.746 -6.298 0.509 1.00 98.44 100 ILE A CA 1
ATOM 808 C C . ILE A 1 100 ? -9.326 -6.955 -0.806 1.00 98.44 100 ILE A C 1
ATOM 810 O O . ILE A 1 100 ? -8.291 -7.615 -0.862 1.00 98.44 100 ILE A O 1
ATOM 814 N N . ILE A 1 101 ? -10.144 -6.805 -1.846 1.00 97.75 101 ILE A N 1
ATOM 815 C CA . ILE A 1 101 ? -9.866 -7.332 -3.192 1.00 97.75 101 ILE A CA 1
ATOM 816 C C . ILE A 1 101 ? -9.459 -6.235 -4.176 1.00 97.75 101 ILE A C 1
ATOM 818 O O . ILE A 1 101 ? -8.847 -6.526 -5.197 1.00 97.75 101 ILE A O 1
ATOM 822 N N . SER A 1 102 ? -9.782 -4.977 -3.876 1.00 96.31 102 SER A N 1
ATOM 823 C CA . SER A 1 102 ? -9.347 -3.817 -4.652 1.00 96.31 102 SER A CA 1
ATOM 824 C C . SER A 1 102 ? -9.327 -2.571 -3.772 1.00 96.31 102 SER A C 1
ATOM 826 O O . SER A 1 102 ? -10.178 -2.404 -2.891 1.00 96.31 102 SER A O 1
ATOM 828 N N . LEU A 1 103 ? -8.355 -1.695 -4.028 1.00 96.25 103 LEU A N 1
ATOM 829 C CA . LEU A 1 103 ? -8.258 -0.363 -3.446 1.00 96.25 103 LEU A CA 1
ATOM 830 C C . LEU A 1 103 ? -8.327 0.685 -4.550 1.00 96.25 103 LEU A C 1
ATOM 832 O O . LEU A 1 103 ? -7.690 0.570 -5.592 1.00 96.25 103 LEU A O 1
ATOM 836 N N . THR A 1 104 ? -9.089 1.743 -4.302 1.00 96.12 104 THR A N 1
ATO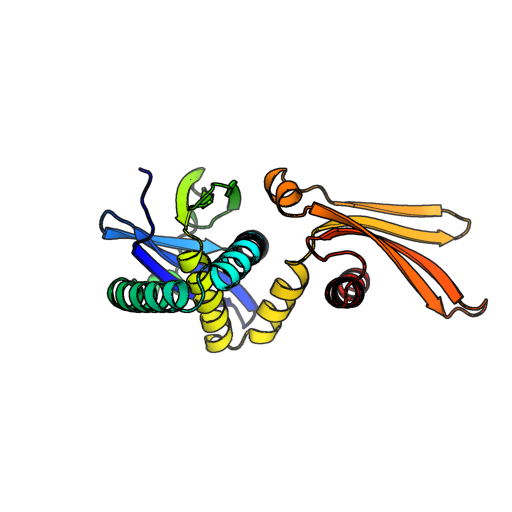M 837 C CA . THR A 1 104 ? -9.098 2.941 -5.138 1.00 96.12 104 THR A CA 1
ATOM 838 C C . THR A 1 104 ? -8.819 4.162 -4.287 1.00 96.12 104 THR A C 1
ATOM 840 O O . THR A 1 104 ? -9.416 4.347 -3.226 1.00 96.12 104 THR A O 1
ATOM 843 N N . LEU A 1 105 ? -7.932 5.023 -4.775 1.00 95.31 105 LEU A N 1
ATOM 844 C CA . LEU A 1 105 ? -7.610 6.283 -4.127 1.00 95.31 105 LEU A CA 1
ATOM 845 C C . LEU A 1 105 ? -8.381 7.435 -4.767 1.00 95.31 105 LEU A C 1
ATOM 847 O O . LEU A 1 105 ? -8.294 7.683 -5.969 1.00 95.31 105 LEU A O 1
ATOM 851 N N . LYS A 1 106 ? -9.053 8.215 -3.925 1.00 93.19 106 LYS A N 1
ATOM 852 C CA . LYS A 1 106 ? -9.484 9.572 -4.247 1.00 93.19 106 LYS A CA 1
ATOM 853 C C . LYS A 1 106 ? -8.638 10.556 -3.448 1.00 93.19 106 LYS A C 1
ATOM 855 O O . LYS A 1 106 ? -8.755 10.640 -2.223 1.00 93.19 106 LYS A O 1
ATOM 860 N N . THR A 1 107 ? -7.792 11.301 -4.149 1.00 86.75 107 THR A N 1
ATOM 861 C CA . THR A 1 107 ? -6.951 12.337 -3.549 1.00 86.75 107 THR A CA 1
ATOM 862 C C . THR A 1 107 ? -7.790 13.547 -3.138 1.00 86.75 107 THR A C 1
ATOM 864 O O . THR A 1 107 ? -8.746 13.939 -3.811 1.00 86.75 107 THR A O 1
ATOM 867 N N . GLY A 1 108 ? -7.440 14.136 -2.000 1.00 83.94 108 GLY A N 1
ATOM 868 C CA . GLY A 1 108 ? -7.962 15.417 -1.537 1.00 83.94 108 GLY A CA 1
ATOM 869 C C . GLY A 1 108 ? -6.816 16.345 -1.141 1.00 83.94 108 GLY A C 1
ATOM 870 O O . GLY A 1 108 ? -5.649 15.964 -1.193 1.00 83.94 108 GLY A O 1
ATOM 871 N N . LYS A 1 109 ? -7.146 17.589 -0.772 1.00 76.31 109 LYS A N 1
ATOM 872 C CA . LYS A 1 109 ? -6.138 18.606 -0.415 1.00 76.31 109 LYS A CA 1
ATOM 873 C C . LYS A 1 109 ? -5.425 18.299 0.904 1.00 76.31 109 LYS A C 1
ATOM 875 O O . LYS A 1 109 ? -4.229 18.528 1.017 1.00 76.31 109 LYS A O 1
ATOM 880 N N . THR A 1 110 ? -6.174 17.818 1.894 1.00 74.56 110 THR A N 1
ATOM 881 C CA . THR A 1 110 ? -5.691 17.593 3.267 1.00 74.56 110 THR A CA 1
ATOM 882 C C . THR A 1 110 ? -5.890 16.160 3.745 1.00 74.56 110 THR A C 1
ATOM 884 O O . THR A 1 110 ? -5.132 15.698 4.590 1.00 74.56 110 THR A O 1
ATOM 887 N N . GLU A 1 111 ? -6.881 15.468 3.182 1.00 85.94 111 GLU A N 1
ATOM 888 C CA . GLU A 1 111 ? -7.224 14.075 3.456 1.00 85.94 111 GLU A CA 1
ATOM 889 C C . GLU A 1 111 ? -7.280 13.307 2.137 1.00 85.94 111 GLU A C 1
ATOM 891 O O . GLU A 1 111 ? -7.670 13.846 1.098 1.00 85.94 111 GLU A O 1
ATOM 896 N N . SER A 1 112 ? -6.960 12.024 2.188 1.00 90.25 112 SER A N 1
ATOM 897 C CA . SER A 1 112 ? -7.194 11.079 1.106 1.00 90.25 112 SER A CA 1
ATOM 898 C C . SER A 1 112 ? -8.272 10.085 1.495 1.00 90.25 112 SER A C 1
ATOM 900 O O . SER A 1 112 ? -8.405 9.697 2.653 1.00 90.25 112 SER A O 1
ATOM 902 N N . THR A 1 113 ? -9.062 9.674 0.511 1.00 93.94 113 THR A N 1
ATOM 903 C CA . THR A 1 113 ? -10.111 8.675 0.699 1.00 93.94 113 THR A CA 1
ATOM 904 C C . THR A 1 113 ? -9.709 7.391 -0.009 1.00 93.94 113 THR A C 1
ATOM 906 O O . THR A 1 113 ? -9.582 7.374 -1.233 1.00 93.94 113 THR A O 1
ATOM 909 N N . LEU A 1 114 ? -9.529 6.329 0.768 1.00 95.25 114 LEU A N 1
ATOM 910 C CA . LEU A 1 114 ? -9.401 4.964 0.285 1.00 95.25 114 LEU A CA 1
ATOM 911 C C . LEU A 1 114 ? -10.803 4.370 0.152 1.00 95.25 114 LEU A C 1
ATOM 913 O O . LEU A 1 114 ? -11.600 4.408 1.091 1.00 95.25 114 LEU A O 1
ATOM 917 N N . ILE A 1 115 ? -11.099 3.826 -1.018 1.00 96.56 115 ILE A N 1
ATOM 918 C CA . ILE A 1 115 ? -12.319 3.078 -1.299 1.00 96.56 115 ILE A CA 1
ATOM 919 C C . ILE A 1 115 ? -11.892 1.618 -1.428 1.00 96.56 115 ILE A C 1
ATOM 921 O O . ILE A 1 115 ? -11.215 1.257 -2.390 1.00 96.56 115 ILE 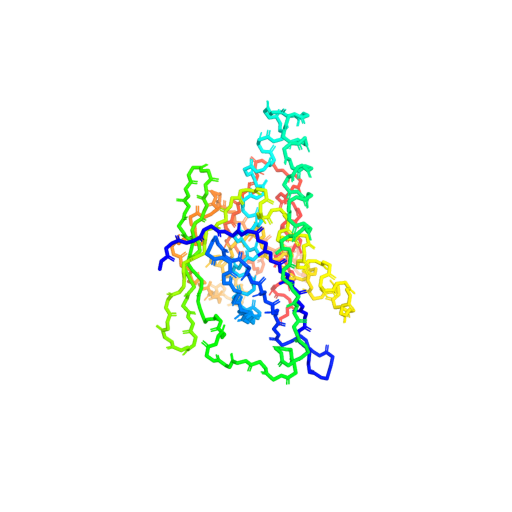A O 1
ATOM 925 N N . ALA A 1 116 ? -12.236 0.809 -0.431 1.00 97.06 116 ALA A N 1
ATOM 926 C CA . ALA A 1 116 ? -11.892 -0.602 -0.361 1.00 97.06 116 ALA A CA 1
ATOM 927 C C . ALA A 1 116 ? -13.092 -1.447 -0.786 1.00 97.06 116 ALA A C 1
ATOM 929 O O . ALA A 1 116 ? -14.146 -1.396 -0.152 1.00 97.06 116 ALA A O 1
ATOM 930 N N . MET A 1 117 ? -12.919 -2.238 -1.841 1.00 97.75 117 MET A N 1
ATOM 931 C CA . MET A 1 117 ? -13.863 -3.293 -2.194 1.00 97.75 117 MET A CA 1
ATOM 932 C C . MET A 1 117 ? -13.470 -4.553 -1.429 1.00 97.75 117 MET A C 1
ATOM 934 O O . MET A 1 117 ? -12.337 -5.027 -1.554 1.00 97.75 117 MET A O 1
ATOM 938 N N . LEU A 1 118 ? -14.388 -5.083 -0.628 1.00 98.06 118 LEU A N 1
ATOM 939 C CA . LEU A 1 118 ? -14.180 -6.310 0.127 1.00 98.06 118 LEU A CA 1
ATOM 940 C C . LEU A 1 118 ? -14.621 -7.531 -0.681 1.00 98.06 118 LEU A C 1
ATOM 942 O O . LEU A 1 118 ? -15.466 -7.446 -1.568 1.00 98.06 118 LEU A O 1
ATOM 946 N N . GLN A 1 119 ? -14.094 -8.701 -0.328 1.00 97.44 119 GLN A N 1
ATOM 947 C CA . GLN A 1 119 ? -14.524 -9.975 -0.901 1.00 97.44 119 GLN A CA 1
ATOM 948 C C . GLN A 1 119 ? -16.008 -10.270 -0.639 1.00 97.44 119 GLN A C 1
ATOM 950 O O . GLN A 1 119 ? -16.630 -10.983 -1.417 1.00 97.44 119 GLN A O 1
ATOM 955 N N . SER A 1 120 ? -16.583 -9.723 0.435 1.00 97.44 120 SER A N 1
ATOM 956 C CA . SER A 1 120 ? -18.025 -9.774 0.709 1.00 97.44 120 SER A CA 1
ATOM 957 C C . SER A 1 120 ? -18.872 -8.893 -0.219 1.00 97.44 120 SER A C 1
ATOM 959 O O . SER A 1 120 ? -20.071 -8.763 0.010 1.00 97.44 120 SER A O 1
ATOM 961 N N . GLU A 1 121 ? -18.253 -8.245 -1.209 1.00 96.31 121 GLU A N 1
ATOM 962 C CA . GLU A 1 121 ? -18.842 -7.241 -2.103 1.00 96.31 121 GLU A CA 1
ATOM 963 C C . GLU A 1 121 ? -19.243 -5.928 -1.413 1.00 96.31 121 GLU A C 1
ATOM 965 O O . GLU A 1 121 ? -19.756 -5.004 -2.044 1.00 96.31 121 GLU A O 1
ATOM 970 N N . GLN A 1 122 ? -18.967 -5.807 -0.113 1.00 96.69 122 GLN A N 1
ATOM 971 C CA . GLN A 1 122 ? -19.147 -4.563 0.617 1.00 96.69 122 GLN A CA 1
ATOM 972 C C . GLN A 1 122 ? -18.066 -3.553 0.236 1.00 96.69 122 GLN A C 1
ATOM 974 O O . GLN A 1 122 ? -16.895 -3.896 0.070 1.00 96.69 122 GLN A O 1
ATOM 979 N N . ILE A 1 123 ? -18.465 -2.285 0.153 1.00 96.31 123 ILE A N 1
ATOM 980 C CA . ILE A 1 123 ? -17.550 -1.165 -0.051 1.00 96.31 123 ILE A CA 1
ATOM 981 C C . ILE A 1 123 ? -17.361 -0.449 1.277 1.00 96.31 123 ILE A C 1
ATOM 983 O O . ILE A 1 123 ? -18.322 0.067 1.855 1.00 96.31 123 ILE A O 1
ATOM 987 N N . ASP A 1 124 ? -16.111 -0.355 1.709 1.00 94.38 124 ASP A N 1
ATOM 988 C CA . ASP A 1 124 ? -15.716 0.447 2.854 1.00 94.38 124 ASP A CA 1
ATOM 989 C C . ASP A 1 124 ? -14.935 1.687 2.425 1.00 94.38 124 ASP A C 1
ATOM 991 O O . ASP A 1 124 ? -14.124 1.670 1.500 1.00 94.38 124 ASP A O 1
ATOM 995 N N . ILE A 1 125 ? -15.199 2.793 3.119 1.00 94.62 125 ILE A N 1
ATOM 996 C CA . ILE A 1 125 ? -14.583 4.092 2.853 1.00 94.62 125 ILE A CA 1
ATOM 997 C C . ILE A 1 125 ? -13.734 4.463 4.061 1.00 94.62 125 ILE A C 1
ATOM 999 O O . ILE A 1 125 ? -14.264 4.675 5.153 1.00 94.62 125 ILE A O 1
ATOM 1003 N N . ILE A 1 126 ? -12.427 4.572 3.846 1.00 93.31 126 ILE A N 1
ATOM 1004 C CA . ILE A 1 126 ? -11.445 4.886 4.882 1.00 93.31 126 ILE A CA 1
ATOM 1005 C C . ILE A 1 126 ? -10.813 6.229 4.530 1.00 93.31 126 ILE A C 1
ATOM 1007 O O . ILE A 1 126 ? -10.261 6.406 3.446 1.00 93.31 126 ILE A O 1
ATOM 1011 N N . LYS A 1 127 ? -10.906 7.194 5.442 1.00 92.44 127 LYS A N 1
ATOM 1012 C CA . LYS A 1 127 ? -10.240 8.488 5.294 1.00 92.44 127 LYS A CA 1
ATOM 1013 C C . LYS A 1 127 ? -8.955 8.512 6.098 1.00 92.44 127 LYS A C 1
ATOM 1015 O O . LYS A 1 127 ? -8.998 8.218 7.289 1.00 92.44 127 LYS A O 1
ATOM 1020 N N . ILE A 1 128 ? -7.867 8.903 5.446 1.00 91.69 128 ILE A N 1
ATOM 1021 C CA . ILE A 1 128 ? -6.560 9.087 6.072 1.00 91.69 128 ILE A CA 1
ATOM 1022 C C . ILE A 1 128 ? -6.018 10.482 5.770 1.00 91.69 128 ILE A C 1
ATOM 1024 O O . ILE A 1 128 ? -6.117 10.961 4.636 1.00 91.69 128 ILE A O 1
ATOM 1028 N N . ASP A 1 129 ? -5.463 11.138 6.782 1.00 90.06 129 ASP A N 1
ATOM 1029 C CA . ASP A 1 129 ? -4.650 12.343 6.607 1.00 90.06 129 ASP A CA 1
ATOM 1030 C C . ASP A 1 129 ? -3.161 11.997 6.397 1.00 90.06 129 ASP A C 1
ATOM 1032 O O . ASP A 1 129 ? -2.755 10.834 6.443 1.00 90.06 129 ASP A O 1
ATOM 1036 N N . ASP A 1 130 ? -2.348 13.019 6.129 1.00 88.50 130 ASP A N 1
ATOM 1037 C CA . ASP A 1 130 ? -0.918 12.863 5.838 1.00 88.50 130 ASP A CA 1
ATOM 1038 C C . ASP A 1 130 ? -0.111 12.315 7.037 1.00 88.50 130 ASP A C 1
ATOM 1040 O O . ASP A 1 130 ? 0.814 11.530 6.838 1.00 88.50 130 ASP A O 1
ATOM 1044 N N . MET A 1 131 ? -0.475 12.660 8.279 1.00 88.56 131 MET A N 1
ATOM 1045 C CA . MET A 1 131 ? 0.210 12.150 9.478 1.00 88.56 131 MET A CA 1
ATOM 1046 C C . MET A 1 131 ? -0.173 10.694 9.747 1.00 88.56 131 MET A C 1
ATOM 1048 O O . MET A 1 131 ? 0.667 9.867 10.089 1.00 88.56 131 MET A O 1
ATOM 1052 N N . GLN A 1 132 ? -1.447 10.352 9.556 1.00 91.44 132 GLN A N 1
ATOM 1053 C CA . GLN A 1 132 ? -1.936 8.980 9.657 1.00 91.44 132 GLN A CA 1
ATOM 1054 C C . GLN A 1 132 ? -1.280 8.073 8.621 1.00 91.44 132 GLN A C 1
ATOM 1056 O O . GLN A 1 132 ? -1.012 6.913 8.922 1.00 91.44 132 GLN A O 1
ATOM 1061 N N . ALA A 1 133 ? -0.992 8.598 7.431 1.00 91.88 133 ALA A N 1
ATOM 1062 C CA . ALA A 1 133 ? -0.266 7.871 6.404 1.00 91.88 133 ALA A CA 1
ATOM 1063 C C . ALA A 1 133 ? 1.157 7.502 6.845 1.00 91.88 133 ALA A C 1
ATOM 1065 O O . ALA A 1 133 ? 1.560 6.345 6.726 1.00 91.88 133 ALA A O 1
ATOM 1066 N N . GLU A 1 134 ? 1.885 8.469 7.410 1.00 91.25 134 GLU A N 1
ATOM 1067 C CA . GLU A 1 134 ? 3.236 8.276 7.946 1.00 91.25 134 GLU A CA 1
ATOM 1068 C C . GLU A 1 134 ? 3.239 7.230 9.073 1.00 91.25 134 GLU A C 1
ATOM 1070 O O . GLU A 1 134 ? 4.026 6.279 9.058 1.00 91.25 134 GLU A O 1
ATOM 1075 N N . LEU A 1 135 ? 2.289 7.337 10.007 1.00 92.69 135 LEU A N 1
ATOM 1076 C CA . LEU A 1 135 ? 2.119 6.359 11.084 1.00 92.69 135 LEU A CA 1
ATOM 1077 C C . LEU A 1 135 ? 1.745 4.967 10.559 1.00 92.69 135 LEU A C 1
ATOM 1079 O O . LEU A 1 135 ? 2.179 3.962 11.124 1.00 92.69 135 LEU A O 1
ATOM 1083 N N . MET A 1 136 ? 0.956 4.885 9.483 1.00 94.81 136 MET A N 1
ATOM 1084 C CA . MET A 1 136 ? 0.524 3.612 8.904 1.00 94.81 136 MET A CA 1
ATOM 1085 C C . MET A 1 136 ? 1.670 2.892 8.227 1.00 94.81 136 MET A C 1
ATOM 1087 O O . MET A 1 136 ? 1.855 1.697 8.456 1.00 94.81 136 MET A O 1
ATOM 1091 N N . LEU A 1 137 ? 2.483 3.627 7.477 1.00 94.00 137 LEU A N 1
ATOM 1092 C CA . LEU A 1 137 ? 3.694 3.091 6.881 1.00 94.00 137 LEU A CA 1
ATOM 1093 C C . LEU A 1 137 ? 4.644 2.549 7.961 1.00 94.00 137 LEU A C 1
ATOM 1095 O O . LEU A 1 137 ? 5.148 1.431 7.840 1.00 94.00 137 LEU A O 1
ATOM 1099 N N . LEU A 1 138 ? 4.826 3.291 9.061 1.00 92.44 138 LEU A N 1
ATOM 1100 C CA . LEU A 1 138 ? 5.639 2.840 10.191 1.00 92.44 138 LEU A CA 1
ATOM 1101 C C . LEU A 1 138 ? 5.072 1.570 10.845 1.00 92.44 138 LEU A C 1
ATOM 1103 O O . LEU A 1 138 ? 5.824 0.629 11.091 1.00 92.44 138 LEU A O 1
ATOM 1107 N N . ALA A 1 139 ? 3.764 1.517 11.106 1.00 95.00 139 ALA A N 1
ATOM 1108 C CA . ALA A 1 139 ? 3.125 0.354 11.721 1.00 95.00 139 ALA A CA 1
ATOM 1109 C C . ALA A 1 139 ? 3.261 -0.906 10.850 1.00 95.00 139 ALA A C 1
ATOM 1111 O O . ALA A 1 139 ? 3.601 -1.974 11.365 1.00 95.00 139 ALA A O 1
ATOM 1112 N N . ILE A 1 140 ? 3.079 -0.773 9.530 1.00 96.44 140 ILE A N 1
ATOM 1113 C CA . ILE A 1 140 ? 3.270 -1.871 8.575 1.00 96.44 140 ILE A CA 1
ATOM 1114 C C . ILE A 1 140 ? 4.712 -2.383 8.649 1.00 96.44 140 ILE A C 1
ATOM 1116 O O . ILE A 1 140 ? 4.916 -3.579 8.855 1.00 96.44 140 ILE A O 1
ATOM 1120 N N . ARG A 1 141 ? 5.713 -1.495 8.569 1.00 94.25 141 ARG A N 1
ATOM 1121 C CA . ARG A 1 141 ? 7.134 -1.872 8.689 1.00 94.25 141 ARG A CA 1
ATOM 1122 C C . ARG A 1 141 ? 7.431 -2.611 9.993 1.00 94.25 141 ARG A C 1
ATOM 1124 O O . ARG A 1 141 ? 8.089 -3.646 9.972 1.00 94.25 141 ARG A O 1
ATOM 1131 N N . GLN A 1 142 ? 6.913 -2.114 11.116 1.00 93.62 142 GLN A N 1
ATOM 1132 C CA . GLN A 1 142 ? 7.084 -2.760 12.420 1.00 93.62 142 GLN A CA 1
ATOM 1133 C C . GLN A 1 142 ? 6.419 -4.141 12.477 1.00 93.62 142 GLN A C 1
ATOM 1135 O O . GLN A 1 142 ? 6.980 -5.066 13.059 1.00 93.62 142 GLN A O 1
ATOM 1140 N N . ALA A 1 143 ? 5.261 -4.322 11.836 1.00 95.00 143 ALA A N 1
ATOM 1141 C CA . ALA A 1 143 ? 4.624 -5.633 11.744 1.00 95.00 143 ALA A CA 1
ATOM 1142 C C . ALA A 1 143 ? 5.498 -6.637 10.969 1.00 95.00 143 ALA A C 1
ATOM 1144 O O . ALA A 1 143 ? 5.642 -7.777 11.410 1.00 95.00 143 ALA A O 1
ATOM 1145 N N . PHE A 1 144 ? 6.118 -6.214 9.861 1.00 95.00 144 PHE A N 1
ATOM 1146 C CA . PHE A 1 144 ? 7.050 -7.048 9.089 1.00 95.00 144 PHE A CA 1
ATOM 1147 C C . PHE A 1 144 ? 8.326 -7.396 9.863 1.00 95.00 144 PHE A C 1
ATOM 1149 O O . PHE A 1 144 ? 8.734 -8.561 9.848 1.00 95.00 144 PHE A O 1
ATOM 1156 N N . LEU A 1 145 ? 8.900 -6.422 10.57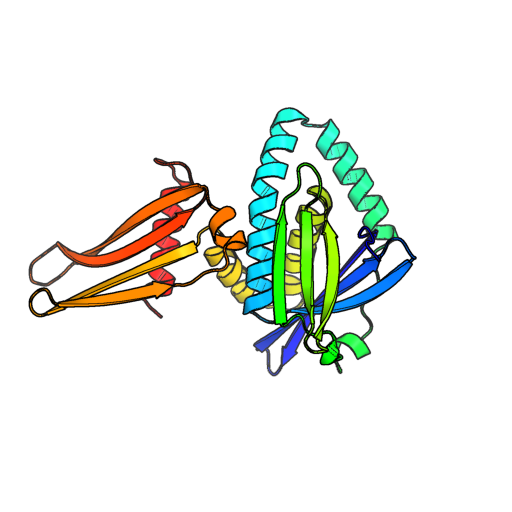8 1.00 92.75 145 LEU A N 1
ATOM 1157 C CA . LEU A 1 145 ? 10.048 -6.606 11.474 1.00 92.75 145 LEU A CA 1
ATOM 1158 C C . LEU A 1 145 ? 9.739 -7.646 12.561 1.00 92.75 145 LEU A C 1
ATOM 1160 O O . LEU A 1 145 ? 10.449 -8.631 12.721 1.00 92.75 145 LEU A O 1
ATOM 1164 N N . HIS A 1 146 ? 8.622 -7.492 13.274 1.00 91.75 146 HIS A N 1
ATOM 1165 C CA . HIS A 1 146 ? 8.236 -8.442 14.321 1.00 91.75 146 HIS A CA 1
ATOM 1166 C C . HIS A 1 146 ? 7.904 -9.845 13.790 1.00 91.75 146 HIS A C 1
ATOM 1168 O O . HIS A 1 146 ? 7.973 -10.816 14.542 1.00 91.75 146 HIS A O 1
ATOM 1174 N N . ALA A 1 147 ? 7.541 -9.967 12.513 1.00 91.69 147 ALA A N 1
ATOM 1175 C CA . ALA A 1 147 ? 7.245 -11.245 11.876 1.00 91.69 147 ALA A CA 1
ATOM 1176 C C . ALA A 1 147 ? 8.478 -11.950 11.273 1.00 91.69 147 ALA A C 1
ATOM 1178 O O . ALA A 1 147 ? 8.335 -13.094 10.818 1.00 91.69 147 ALA A O 1
ATOM 1179 N N . GLY A 1 148 ? 9.651 -11.299 11.271 1.00 88.81 148 GLY A N 1
ATOM 1180 C CA . GLY A 1 148 ? 10.886 -11.799 10.654 1.00 88.81 148 GLY A CA 1
ATOM 1181 C C . GLY A 1 148 ? 10.779 -11.908 9.132 1.00 88.81 148 GLY A C 1
ATOM 1182 O O . GLY A 1 148 ? 11.116 -12.940 8.559 1.00 88.81 148 GLY A O 1
ATOM 1183 N N . THR A 1 149 ? 10.176 -10.900 8.495 1.00 86.38 149 THR A N 1
ATOM 1184 C CA . THR A 1 149 ? 9.882 -10.868 7.046 1.00 86.38 149 THR A CA 1
ATOM 1185 C C . THR A 1 149 ? 10.343 -9.554 6.399 1.00 86.38 149 THR A C 1
ATOM 1187 O O . THR A 1 149 ? 9.715 -9.027 5.481 1.00 86.38 149 THR A O 1
ATOM 1190 N N . GLU A 1 150 ? 11.452 -9.003 6.888 1.00 85.00 150 GLU A N 1
ATOM 1191 C CA . GLU A 1 150 ? 12.015 -7.709 6.490 1.00 85.00 150 GLU A CA 1
ATOM 1192 C C . GLU A 1 150 ? 12.449 -7.679 5.019 1.00 85.00 150 GLU A C 1
ATOM 1194 O O . GLU A 1 150 ? 12.307 -6.660 4.340 1.00 85.00 150 GLU A O 1
ATOM 1199 N N . GLU A 1 151 ? 12.930 -8.806 4.493 1.00 83.06 151 GLU A N 1
ATOM 1200 C CA . GLU A 1 151 ? 13.307 -8.928 3.081 1.00 83.06 151 GLU A CA 1
ATOM 1201 C C . GLU A 1 151 ? 12.098 -8.717 2.162 1.00 83.06 151 GLU A C 1
ATOM 1203 O O . GLU A 1 151 ? 12.196 -8.034 1.144 1.00 83.06 151 GLU A O 1
ATOM 1208 N N . PHE A 1 152 ? 10.930 -9.232 2.552 1.00 84.75 152 PHE A N 1
ATOM 1209 C CA . PHE A 1 152 ? 9.713 -9.132 1.752 1.00 84.75 152 PHE A CA 1
ATOM 1210 C C . PHE A 1 152 ? 9.186 -7.698 1.669 1.00 84.75 152 PHE A C 1
ATOM 1212 O O . PHE A 1 152 ? 8.849 -7.229 0.581 1.00 84.75 152 PHE A O 1
ATOM 1219 N N . ILE A 1 153 ? 9.137 -6.979 2.798 1.00 86.62 153 ILE A N 1
ATOM 1220 C CA . ILE A 1 153 ? 8.729 -5.567 2.772 1.00 86.62 153 ILE A CA 1
ATOM 1221 C C . ILE A 1 153 ? 9.741 -4.714 2.002 1.00 86.62 153 ILE A C 1
ATOM 1223 O O . ILE A 1 153 ? 9.329 -3.833 1.257 1.00 86.62 153 ILE A O 1
ATOM 1227 N N . SER A 1 154 ? 11.037 -5.030 2.083 1.00 84.00 154 SER A N 1
ATOM 1228 C CA . SER A 1 154 ? 12.072 -4.333 1.305 1.00 84.00 154 SER A CA 1
ATOM 1229 C C . SER A 1 154 ? 11.861 -4.489 -0.206 1.00 84.00 154 SER A C 1
ATOM 1231 O O . SER A 1 154 ? 12.010 -3.524 -0.956 1.00 84.00 154 SER A O 1
ATOM 1233 N N . VAL A 1 155 ? 11.473 -5.688 -0.659 1.00 81.88 155 VAL A N 1
ATOM 1234 C CA . VAL A 1 155 ? 11.106 -5.933 -2.063 1.00 81.88 155 VAL A CA 1
ATOM 1235 C C . VAL A 1 155 ? 9.873 -5.120 -2.448 1.00 81.88 155 VAL A C 1
ATOM 1237 O O . VAL A 1 155 ? 9.918 -4.398 -3.441 1.00 81.88 155 VAL A O 1
ATOM 1240 N N . LEU A 1 156 ? 8.803 -5.176 -1.649 1.00 82.81 156 LEU A N 1
ATOM 1241 C CA . LEU A 1 156 ? 7.592 -4.387 -1.897 1.00 82.81 156 LEU A CA 1
ATOM 1242 C C . LEU A 1 156 ? 7.906 -2.894 -2.040 1.00 82.81 156 LEU A C 1
ATOM 1244 O O . LEU A 1 156 ? 7.556 -2.284 -3.047 1.00 82.81 156 LEU A O 1
ATOM 1248 N N . GLU A 1 157 ? 8.622 -2.315 -1.080 1.00 82.69 157 GLU A N 1
ATOM 1249 C CA . GLU A 1 157 ? 8.951 -0.889 -1.080 1.00 82.69 157 GLU A CA 1
ATOM 1250 C C . GLU A 1 157 ? 9.784 -0.481 -2.299 1.00 82.69 157 GLU A C 1
ATOM 1252 O O . GLU A 1 157 ? 9.507 0.562 -2.891 1.00 82.69 157 GLU A O 1
ATOM 1257 N N . SER A 1 158 ? 10.704 -1.338 -2.758 1.00 79.50 158 SER A N 1
ATOM 1258 C CA . SER A 1 158 ? 11.509 -1.075 -3.961 1.00 79.50 158 SER A CA 1
ATOM 1259 C C . SER A 1 158 ? 10.689 -0.924 -5.251 1.00 79.50 158 SER A C 1
ATOM 1261 O O . SER A 1 158 ? 11.158 -0.305 -6.204 1.00 79.50 158 SER A O 1
ATOM 1263 N N . THR A 1 159 ? 9.452 -1.430 -5.266 1.00 78.62 159 THR A N 1
ATOM 1264 C CA . THR A 1 159 ? 8.534 -1.379 -6.419 1.00 78.62 159 THR A CA 1
ATOM 1265 C C . THR A 1 159 ? 7.462 -0.289 -6.307 1.00 78.62 159 THR A C 1
ATOM 1267 O O . THR A 1 159 ? 6.626 -0.147 -7.194 1.00 78.62 159 THR A O 1
ATOM 1270 N N . THR A 1 160 ? 7.467 0.504 -5.230 1.00 85.00 160 THR A N 1
ATOM 1271 C CA . THR A 1 160 ? 6.397 1.488 -4.957 1.00 85.00 160 THR A CA 1
ATOM 1272 C C . THR A 1 160 ? 6.695 2.904 -5.460 1.00 85.00 160 THR A C 1
ATOM 1274 O O . THR A 1 160 ? 5.785 3.731 -5.552 1.00 85.00 160 THR A O 1
ATOM 1277 N N . ASP A 1 161 ? 7.948 3.182 -5.832 1.00 85.06 161 ASP A N 1
ATOM 1278 C CA . ASP A 1 161 ? 8.416 4.511 -6.258 1.00 85.06 161 ASP A CA 1
ATOM 1279 C C . ASP A 1 161 ? 8.270 4.764 -7.771 1.00 85.06 161 ASP A C 1
ATOM 1281 O O . ASP A 1 161 ? 8.538 5.867 -8.277 1.00 85.06 161 ASP A O 1
ATOM 1285 N N . PHE A 1 162 ? 7.825 3.751 -8.514 1.00 88.38 162 PHE A N 1
ATOM 1286 C CA . PHE A 1 162 ? 7.550 3.846 -9.938 1.00 88.38 162 PHE A CA 1
ATOM 1287 C C . PHE A 1 162 ? 6.393 2.942 -10.365 1.00 88.38 162 PHE A C 1
ATOM 1289 O O . PHE A 1 162 ? 5.954 2.057 -9.641 1.00 88.38 162 PHE A O 1
ATOM 1296 N N . LEU A 1 163 ? 5.904 3.176 -11.579 1.00 91.12 163 LEU A N 1
ATOM 1297 C CA . LEU A 1 163 ? 4.878 2.374 -12.227 1.00 91.12 163 LEU A CA 1
ATOM 1298 C C . LEU A 1 163 ? 5.375 1.940 -13.601 1.00 91.12 163 LEU A C 1
ATOM 1300 O O . LEU A 1 163 ? 5.540 2.782 -14.484 1.00 91.12 163 LEU A O 1
ATOM 1304 N N . MET A 1 164 ? 5.607 0.646 -13.802 1.00 90.81 164 MET A N 1
ATOM 1305 C CA . MET A 1 164 ? 5.974 0.127 -15.119 1.00 90.81 164 MET A CA 1
ATOM 1306 C C . MET A 1 164 ? 4.799 0.272 -16.083 1.00 90.81 164 MET A C 1
ATOM 1308 O O . MET A 1 164 ? 3.697 -0.147 -15.761 1.00 90.81 164 MET A O 1
ATOM 1312 N N . LEU A 1 165 ? 5.003 0.888 -17.246 1.00 92.88 165 LEU A N 1
ATOM 1313 C CA . LEU A 1 165 ? 3.973 1.016 -18.281 1.00 92.88 165 LEU A CA 1
ATOM 1314 C C . LEU A 1 165 ? 4.221 0.055 -19.435 1.00 92.88 165 LEU A C 1
ATOM 1316 O O . LEU A 1 165 ? 3.283 -0.563 -19.934 1.00 92.88 165 LEU A O 1
ATOM 1320 N N . TYR A 1 166 ? 5.483 -0.044 -19.850 1.00 92.31 166 TYR A N 1
ATOM 1321 C CA . TYR A 1 166 ? 5.899 -0.825 -21.003 1.00 92.31 166 TYR A CA 1
ATOM 1322 C C . TYR A 1 166 ? 7.233 -1.506 -20.731 1.00 92.31 166 TYR A C 1
ATOM 1324 O O . TYR A 1 166 ? 8.126 -0.890 -20.149 1.00 92.31 166 TYR A O 1
ATOM 1332 N N . ALA A 1 167 ? 7.374 -2.731 -21.220 1.00 91.50 167 ALA A N 1
ATOM 1333 C CA . ALA A 1 167 ? 8.620 -3.478 -21.276 1.00 91.50 167 ALA A CA 1
ATOM 1334 C C . ALA A 1 167 ? 8.861 -3.945 -22.712 1.00 91.50 167 ALA A C 1
ATOM 1336 O O . ALA A 1 167 ? 7.923 -4.326 -23.413 1.00 91.50 167 ALA A O 1
ATOM 1337 N N . VAL A 1 168 ? 10.110 -3.890 -23.170 1.00 90.00 168 VAL A N 1
ATOM 1338 C CA . VAL A 1 168 ? 10.502 -4.375 -24.491 1.00 90.00 168 VAL A CA 1
ATOM 1339 C C . VAL A 1 168 ? 11.785 -5.186 -24.408 1.00 90.00 168 VAL A C 1
ATOM 1341 O O . VAL A 1 168 ? 12.747 -4.779 -23.761 1.00 90.00 168 VAL A O 1
ATO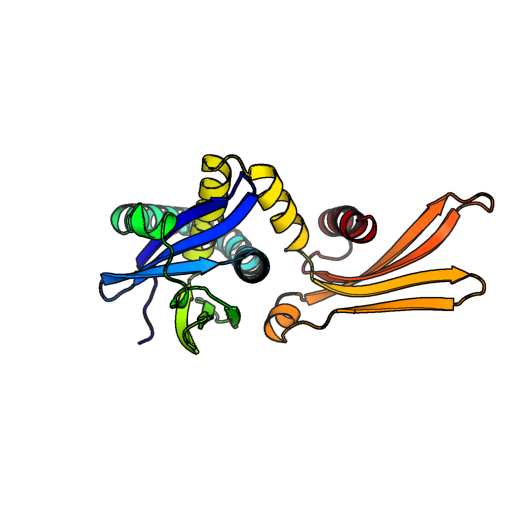M 1344 N N . GLU A 1 169 ? 11.814 -6.306 -25.116 1.00 88.12 169 GLU A N 1
ATOM 1345 C CA . GLU A 1 169 ? 13.000 -7.128 -25.322 1.00 88.12 169 GLU A CA 1
ATOM 1346 C C . GLU A 1 169 ? 13.256 -7.277 -26.823 1.00 88.12 169 GLU A C 1
ATOM 1348 O O . GLU A 1 169 ? 12.352 -7.558 -27.615 1.00 88.12 169 GLU A O 1
ATOM 1353 N N . ILE A 1 170 ? 14.500 -7.050 -27.226 1.00 82.75 170 ILE A N 1
ATOM 1354 C CA . ILE A 1 170 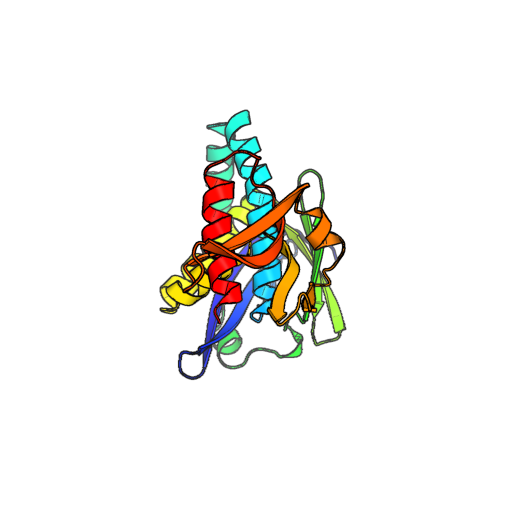? 14.981 -7.219 -28.590 1.00 82.75 170 ILE A CA 1
ATOM 1355 C C . ILE A 1 170 ? 15.424 -8.668 -28.722 1.00 82.75 170 ILE A C 1
ATOM 1357 O O . ILE A 1 170 ? 16.408 -9.084 -28.119 1.00 82.75 170 ILE A O 1
ATOM 1361 N N . ILE A 1 171 ? 14.693 -9.422 -29.535 1.00 79.56 171 ILE A N 1
ATOM 1362 C CA . ILE A 1 171 ? 15.012 -10.816 -29.839 1.00 79.56 171 ILE A CA 1
ATOM 1363 C C . ILE A 1 171 ? 16.048 -10.827 -30.986 1.00 79.56 171 ILE A C 1
ATOM 1365 O O . ILE A 1 171 ? 16.968 -10.015 -31.047 1.00 79.56 171 ILE A O 1
ATOM 1369 N N . GLU A 1 172 ? 15.898 -11.715 -31.963 1.00 71.19 172 GLU A N 1
ATOM 1370 C CA . GLU A 1 172 ? 16.731 -11.771 -33.158 1.00 71.19 172 GLU A CA 1
ATOM 1371 C C . GLU A 1 172 ? 16.042 -11.074 -34.340 1.00 71.19 172 GLU A C 1
ATOM 1373 O O . GLU A 1 172 ? 14.813 -11.062 -34.465 1.00 71.19 172 GLU A O 1
ATOM 1378 N N . ASN A 1 173 ? 16.844 -10.521 -35.257 1.00 67.38 173 ASN A N 1
ATOM 1379 C CA . ASN A 1 173 ? 16.390 -9.902 -36.511 1.00 67.38 173 ASN A CA 1
ATOM 1380 C C . ASN A 1 173 ? 15.407 -8.728 -36.334 1.00 67.38 173 ASN A C 1
ATOM 1382 O O . ASN A 1 173 ? 14.454 -8.598 -37.104 1.00 67.38 173 ASN A O 1
ATOM 1386 N N . SE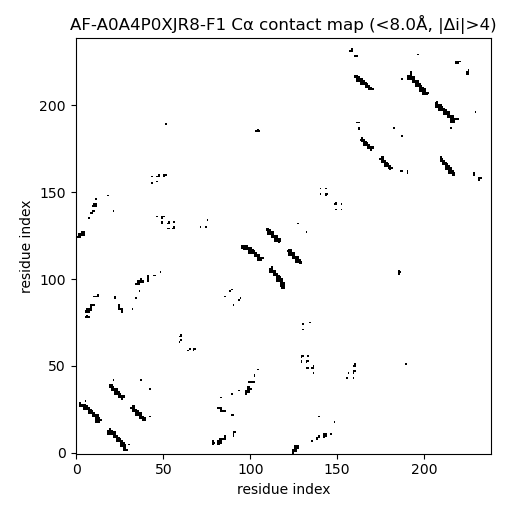R A 1 174 ? 15.629 -7.879 -35.323 1.00 65.88 174 SER A N 1
ATOM 1387 C CA . SER A 1 174 ? 14.799 -6.690 -35.050 1.00 65.88 174 SER A CA 1
ATOM 1388 C C . SER A 1 174 ? 13.332 -7.008 -34.735 1.00 65.88 174 SER A C 1
ATOM 1390 O O . SER A 1 174 ? 12.454 -6.167 -34.929 1.00 65.88 174 SER A O 1
ATOM 1392 N N . ARG A 1 175 ? 13.052 -8.223 -34.248 1.00 76.25 175 ARG A N 1
ATOM 1393 C CA . ARG A 1 175 ? 11.770 -8.552 -33.623 1.00 76.25 175 ARG A CA 1
ATOM 1394 C C . ARG A 1 175 ? 11.803 -8.127 -32.164 1.00 76.25 175 ARG A C 1
ATOM 1396 O O . ARG A 1 175 ? 12.784 -8.382 -31.470 1.00 76.25 175 ARG A O 1
ATOM 1403 N N . PHE A 1 176 ? 10.717 -7.512 -31.721 1.00 82.25 176 PHE A N 1
ATOM 1404 C CA . PHE A 1 176 ? 10.552 -7.048 -30.353 1.00 82.25 176 PHE A CA 1
ATOM 1405 C C . PHE A 1 176 ? 9.485 -7.898 -29.664 1.00 82.25 176 PHE A C 1
ATOM 1407 O O . PHE A 1 176 ? 8.391 -8.061 -30.209 1.00 82.25 176 PHE A O 1
ATOM 1414 N N . SER A 1 177 ? 9.800 -8.427 -28.485 1.00 85.94 177 SER A N 1
ATOM 1415 C CA . SER A 1 177 ? 8.783 -8.809 -27.507 1.00 85.94 177 SER A CA 1
ATOM 1416 C C . SER A 1 177 ? 8.384 -7.546 -26.763 1.00 85.94 177 SER A C 1
ATOM 1418 O O . SER A 1 177 ? 9.257 -6.795 -26.332 1.00 85.94 177 SER A O 1
ATOM 1420 N N . TYR A 1 178 ? 7.090 -7.272 -26.660 1.00 87.38 178 TYR A N 1
ATOM 1421 C CA . TYR A 1 178 ? 6.588 -6.078 -25.995 1.00 87.38 178 TYR A CA 1
ATOM 1422 C C . TYR A 1 178 ? 5.454 -6.448 -25.055 1.00 87.38 178 TYR A C 1
ATOM 1424 O O . TYR A 1 178 ? 4.507 -7.132 -25.452 1.00 87.38 178 TYR A O 1
ATOM 1432 N N . GLU A 1 179 ? 5.538 -5.931 -23.838 1.00 92.06 179 GLU A N 1
ATOM 1433 C CA . GLU A 1 179 ? 4.521 -6.073 -22.814 1.00 92.06 179 GLU A CA 1
ATOM 1434 C C . GLU A 1 179 ? 4.028 -4.694 -22.377 1.00 92.06 179 GLU A C 1
ATOM 1436 O O . GLU A 1 179 ? 4.806 -3.762 -22.152 1.00 92.06 179 GLU A O 1
ATOM 1441 N N . GLN A 1 180 ? 2.707 -4.570 -22.276 1.00 93.19 180 GLN A N 1
ATOM 1442 C CA . GLN A 1 180 ? 2.038 -3.392 -21.749 1.00 93.19 180 GLN A CA 1
ATOM 1443 C C . GLN A 1 180 ? 1.388 -3.738 -20.416 1.00 93.19 180 GLN A C 1
ATOM 1445 O O . GLN A 1 180 ? 0.586 -4.666 -20.331 1.00 93.19 180 GLN A O 1
ATOM 1450 N N . PHE A 1 181 ? 1.657 -2.906 -19.417 1.00 91.00 181 PHE A N 1
ATOM 1451 C CA . PHE A 1 181 ? 1.076 -3.020 -18.090 1.00 91.00 181 PHE A CA 1
ATOM 1452 C C . PHE A 1 181 ? -0.083 -2.028 -17.960 1.00 91.00 181 PHE A C 1
ATOM 1454 O O . PHE A 1 181 ? 0.096 -0.801 -17.994 1.00 91.00 181 PHE A O 1
ATOM 1461 N N . ASP A 1 182 ? -1.301 -2.561 -17.856 1.00 91.06 182 ASP A N 1
ATOM 1462 C CA . ASP A 1 182 ? -2.482 -1.741 -17.608 1.00 91.06 182 ASP A CA 1
ATOM 1463 C C . ASP A 1 182 ? -2.634 -1.461 -16.111 1.00 91.06 182 ASP A C 1
ATOM 1465 O O . ASP A 1 182 ? -2.476 -2.348 -15.278 1.00 91.06 182 ASP A O 1
ATOM 1469 N N . HIS A 1 183 ? -2.936 -0.207 -15.781 1.00 91.75 183 HIS A N 1
ATOM 1470 C CA . HIS A 1 183 ? -3.015 0.274 -14.403 1.00 91.75 183 HIS A CA 1
ATOM 1471 C C . HIS A 1 183 ? -4.230 1.161 -14.240 1.00 91.75 183 HIS A C 1
ATOM 1473 O O . HIS A 1 183 ? -4.553 1.954 -15.133 1.00 91.75 183 HIS A O 1
ATOM 1479 N N . GLU A 1 184 ? -4.854 1.101 -13.068 1.00 92.06 184 GLU A N 1
ATOM 1480 C CA . GLU A 1 184 ? -5.982 1.958 -12.748 1.00 92.06 184 GLU A CA 1
ATOM 1481 C C . GLU A 1 184 ? -5.606 3.441 -12.868 1.00 92.06 184 GLU A C 1
ATOM 1483 O O . GLU A 1 184 ? -4.489 3.878 -12.565 1.00 92.06 184 GLU A O 1
ATOM 1488 N N . SER A 1 185 ? -6.576 4.249 -13.297 1.00 91.75 185 SER A N 1
ATOM 1489 C CA . SER A 1 185 ? -6.379 5.680 -13.544 1.00 91.75 185 SER A CA 1
ATOM 1490 C C . SER A 1 185 ? -5.848 6.425 -12.319 1.00 91.75 185 SER A C 1
ATOM 1492 O O . SER A 1 185 ? -5.015 7.321 -12.465 1.00 91.75 185 SER A O 1
ATOM 1494 N N . TRP A 1 186 ? -6.274 6.026 -11.115 1.00 93.69 186 TRP A N 1
ATOM 1495 C CA . TRP A 1 186 ? -5.791 6.618 -9.873 1.00 93.69 186 TRP A CA 1
ATOM 1496 C C . TRP A 1 186 ? -4.295 6.352 -9.661 1.00 93.69 186 TRP A C 1
ATOM 1498 O O . TRP A 1 186 ? -3.588 7.297 -9.331 1.00 93.69 186 TRP A O 1
ATOM 1508 N N . LYS A 1 187 ? -3.786 5.137 -9.937 1.00 93.38 187 LYS A N 1
ATOM 1509 C CA . LYS A 1 187 ? -2.352 4.792 -9.815 1.00 93.38 187 LYS A CA 1
ATOM 1510 C C . LYS A 1 187 ? -1.518 5.601 -10.791 1.00 93.38 187 LYS A C 1
ATOM 1512 O O . LYS A 1 187 ? -0.542 6.242 -10.410 1.00 93.38 187 LYS A O 1
ATOM 1517 N N . ARG A 1 188 ? -1.956 5.653 -12.053 1.00 91.69 188 ARG A N 1
ATOM 1518 C CA . ARG A 1 188 ? -1.302 6.465 -13.092 1.00 91.69 188 ARG A CA 1
ATOM 1519 C C . ARG A 1 188 ? -1.242 7.941 -12.711 1.00 91.69 188 ARG A C 1
ATOM 1521 O O . ARG A 1 188 ? -0.275 8.610 -13.073 1.00 91.69 188 ARG A O 1
ATOM 1528 N N . GLY A 1 189 ? -2.260 8.445 -12.016 1.00 91.00 189 GLY A N 1
ATOM 1529 C CA . GLY A 1 189 ? -2.348 9.830 -11.557 1.00 91.00 189 GLY A CA 1
ATOM 1530 C C . GLY A 1 189 ? -1.392 10.194 -10.418 1.00 91.00 189 GLY A C 1
ATOM 1531 O O . GLY A 1 189 ? -1.187 11.382 -10.188 1.00 91.00 189 GLY A O 1
ATOM 1532 N N . LEU A 1 190 ? -0.791 9.215 -9.730 1.00 90.94 190 LEU A N 1
ATOM 1533 C CA . LEU A 1 190 ? 0.139 9.466 -8.620 1.00 90.94 190 LEU A CA 1
ATOM 1534 C C . LEU A 1 190 ? 1.550 9.839 -9.067 1.00 90.94 190 LEU A C 1
ATOM 1536 O O . LEU A 1 190 ? 2.308 10.394 -8.273 1.00 90.94 190 LEU A O 1
ATOM 1540 N N . PHE A 1 191 ? 1.896 9.555 -10.319 1.00 91.12 191 PHE A N 1
ATOM 1541 C CA . PHE A 1 191 ? 3.228 9.785 -10.861 1.00 91.12 191 PHE A CA 1
ATOM 1542 C C . PHE A 1 191 ? 3.197 10.859 -11.953 1.00 91.12 191 PHE A C 1
ATOM 1544 O O . PHE A 1 191 ? 2.350 10.812 -12.853 1.00 91.12 191 PHE A O 1
ATOM 1551 N N . SER A 1 192 ? 4.109 11.828 -11.902 1.00 89.50 192 SER A N 1
ATOM 1552 C CA . SER A 1 192 ? 4.119 12.984 -12.813 1.00 89.50 192 SER A CA 1
ATOM 1553 C C . SER A 1 192 ? 4.989 12.795 -14.055 1.00 89.50 192 SER A C 1
ATOM 1555 O O . SER A 1 192 ? 4.642 13.304 -15.123 1.00 89.50 192 SER A O 1
ATOM 1557 N N . HIS A 1 193 ? 6.096 12.065 -13.948 1.00 90.19 193 HIS A N 1
ATOM 1558 C CA . HIS A 1 193 ? 7.106 11.968 -15.003 1.00 90.19 193 HIS A CA 1
ATOM 1559 C C . HIS A 1 193 ? 7.055 10.616 -15.707 1.00 90.19 193 HIS A C 1
ATOM 1561 O O . HIS A 1 193 ? 6.650 9.623 -15.109 1.00 90.19 193 HIS A O 1
ATOM 1567 N N . HIS A 1 194 ? 7.461 10.592 -16.978 1.00 91.12 194 HIS A N 1
ATOM 1568 C CA . HIS A 1 194 ? 7.726 9.363 -17.724 1.00 91.12 194 HIS A CA 1
ATOM 1569 C C . HIS A 1 194 ? 9.229 9.252 -17.945 1.00 91.12 194 HIS A C 1
ATOM 1571 O O . HIS A 1 194 ? 9.855 10.235 -18.341 1.00 91.12 194 HIS A O 1
ATOM 1577 N N . LEU A 1 195 ? 9.776 8.061 -17.733 1.00 89.88 195 LEU A N 1
ATOM 1578 C CA . LEU A 1 195 ? 11.178 7.760 -17.975 1.00 89.88 195 LEU A CA 1
ATOM 1579 C C . LEU A 1 195 ? 11.283 6.558 -18.908 1.00 89.88 195 LEU A C 1
ATOM 1581 O O . LEU A 1 195 ? 10.630 5.540 -18.681 1.00 89.88 195 LEU A O 1
ATOM 1585 N N . ALA A 1 196 ? 12.104 6.690 -19.948 1.00 89.00 196 ALA A N 1
ATOM 1586 C CA . ALA A 1 196 ? 12.499 5.581 -20.802 1.00 89.00 196 ALA A CA 1
ATOM 1587 C C . ALA A 1 196 ? 13.866 5.064 -20.345 1.00 89.00 196 ALA A C 1
ATOM 1589 O O . ALA A 1 196 ? 14.822 5.830 -20.234 1.00 89.00 196 ALA A O 1
ATOM 1590 N N . ILE A 1 197 ? 13.944 3.765 -20.094 1.00 86.75 197 ILE A N 1
ATOM 1591 C CA . ILE A 1 197 ? 15.130 3.068 -19.611 1.00 86.75 197 ILE A CA 1
ATOM 1592 C C . ILE A 1 197 ? 15.599 2.141 -20.727 1.00 86.75 197 ILE A C 1
ATOM 1594 O O . ILE A 1 197 ? 14.799 1.386 -21.276 1.00 86.75 197 ILE A O 1
ATOM 1598 N N . LEU A 1 198 ? 16.883 2.204 -21.076 1.00 87.50 198 LEU A N 1
ATOM 1599 C CA . LEU A 1 198 ? 17.501 1.330 -22.072 1.00 87.50 198 LEU A CA 1
ATOM 1600 C C . LEU A 1 198 ? 18.582 0.504 -21.384 1.00 87.50 198 LEU A C 1
ATOM 1602 O O . LEU A 1 198 ? 19.542 1.060 -20.848 1.00 87.50 198 LEU A O 1
ATOM 1606 N N . TYR A 1 199 ? 18.436 -0.816 -21.413 1.00 84.62 199 TYR A N 1
ATOM 1607 C CA . TYR A 1 199 ? 19.389 -1.730 -20.803 1.00 84.62 199 TYR A CA 1
ATOM 1608 C C . TYR A 1 199 ? 20.438 -2.141 -21.834 1.00 84.62 199 TYR A C 1
ATOM 1610 O O . TYR A 1 199 ? 20.133 -2.682 -22.902 1.00 84.62 199 TYR A O 1
ATOM 1618 N N . CYS A 1 200 ? 21.693 -1.835 -21.510 1.00 85.75 200 CYS A N 1
ATOM 1619 C CA . CYS A 1 200 ? 22.848 -2.095 -22.353 1.00 85.75 200 CYS A CA 1
ATOM 1620 C C . CYS A 1 200 ? 23.659 -3.257 -21.776 1.00 85.75 200 CYS A C 1
ATOM 1622 O O . CYS A 1 200 ? 24.114 -3.197 -20.634 1.00 85.75 200 CYS A O 1
ATOM 1624 N N . TYR A 1 201 ? 23.844 -4.295 -22.582 1.00 83.62 201 TYR A N 1
ATOM 1625 C CA . TYR A 1 201 ? 24.504 -5.539 -22.216 1.00 83.62 201 TYR A CA 1
ATOM 1626 C C . TYR A 1 201 ? 25.849 -5.641 -22.923 1.00 83.62 201 TYR A C 1
ATOM 1628 O O . TYR A 1 201 ? 25.987 -5.262 -24.089 1.00 83.62 201 TYR A O 1
ATOM 1636 N N . GLU A 1 202 ? 26.847 -6.175 -22.225 1.00 88.69 202 GLU A N 1
ATOM 1637 C CA . GLU A 1 202 ? 28.105 -6.564 -22.852 1.00 88.69 202 GLU A CA 1
ATOM 1638 C C . GLU A 1 202 ? 27.881 -7.883 -23.605 1.00 88.69 202 GLU A C 1
ATOM 1640 O O . GLU A 1 202 ? 27.480 -8.882 -23.011 1.00 88.69 202 GLU A O 1
ATOM 1645 N N . THR A 1 203 ? 28.105 -7.882 -24.918 1.00 84.88 203 THR A N 1
ATOM 1646 C CA . THR A 1 203 ? 27.951 -9.063 -25.781 1.00 84.88 203 THR A CA 1
ATOM 1647 C C . THR A 1 203 ? 29.267 -9.375 -26.488 1.00 84.88 203 THR A C 1
ATOM 1649 O O . THR A 1 203 ? 30.184 -8.555 -26.507 1.00 84.88 203 THR A O 1
ATOM 1652 N N . GLU A 1 204 ? 29.350 -10.518 -27.171 1.00 86.12 204 GLU A N 1
ATOM 1653 C CA . GLU A 1 204 ? 30.495 -10.845 -28.038 1.00 86.12 204 GLU A CA 1
ATOM 1654 C C . GLU A 1 204 ? 30.737 -9.798 -29.145 1.00 86.12 204 GLU A C 1
ATOM 1656 O O . GLU A 1 204 ? 31.844 -9.682 -29.667 1.00 86.12 204 GLU A O 1
ATOM 1661 N N . LYS A 1 205 ? 29.713 -9.004 -29.495 1.00 83.88 205 LYS A N 1
ATOM 1662 C CA . LYS A 1 205 ? 29.775 -7.916 -30.486 1.00 83.88 205 LYS A CA 1
ATOM 1663 C C . LYS A 1 205 ? 29.996 -6.536 -29.846 1.00 83.88 205 LYS A C 1
ATOM 1665 O O . LYS A 1 205 ? 29.872 -5.522 -30.532 1.00 83.88 205 LYS A O 1
ATOM 1670 N N . GLY A 1 206 ? 30.311 -6.491 -28.551 1.00 89.81 206 GLY A N 1
ATOM 1671 C CA . GLY A 1 206 ? 30.427 -5.279 -27.741 1.00 89.81 206 GLY A CA 1
ATOM 1672 C C . GLY A 1 206 ? 29.117 -4.892 -27.055 1.00 89.81 206 GLY A C 1
ATOM 1673 O O . GLY A 1 206 ? 28.176 -5.684 -26.967 1.00 89.81 206 GLY A O 1
ATOM 1674 N N . LYS A 1 207 ? 29.053 -3.656 -26.559 1.00 88.50 207 LYS A N 1
ATOM 1675 C CA . LYS A 1 207 ? 27.878 -3.112 -25.868 1.00 88.50 207 LYS A CA 1
ATOM 1676 C C . LYS A 1 207 ? 26.676 -2.978 -26.800 1.00 88.50 207 LYS A C 1
ATOM 1678 O O . LYS A 1 207 ? 26.734 -2.235 -27.780 1.00 88.50 207 LYS A O 1
ATOM 1683 N N . GLN A 1 208 ? 25.585 -3.666 -26.476 1.00 85.31 208 GLN A N 1
ATOM 1684 C CA . GLN A 1 208 ? 24.340 -3.641 -27.241 1.00 85.31 208 GLN A CA 1
ATOM 1685 C C . GLN A 1 208 ? 23.143 -3.364 -26.336 1.00 85.31 208 GLN A C 1
ATOM 1687 O O . GLN A 1 208 ? 23.043 -3.900 -25.237 1.00 85.31 208 GLN A O 1
ATOM 1692 N N . ILE A 1 209 ? 22.211 -2.543 -26.818 1.00 84.88 209 ILE A N 1
ATOM 1693 C CA . ILE A 1 209 ? 20.907 -2.378 -26.174 1.00 84.88 209 ILE A CA 1
ATOM 1694 C C . ILE A 1 209 ? 20.057 -3.566 -26.602 1.00 84.88 209 ILE A C 1
ATOM 1696 O O . ILE A 1 209 ? 19.864 -3.754 -27.802 1.00 84.88 209 ILE A O 1
ATOM 1700 N N . LEU A 1 210 ? 19.589 -4.358 -25.639 1.00 85.19 210 LEU A N 1
ATOM 1701 C CA . LEU A 1 210 ? 18.789 -5.560 -25.904 1.00 85.19 210 LEU A CA 1
ATOM 1702 C C . LEU A 1 210 ? 17.421 -5.523 -25.227 1.00 85.19 210 LEU A C 1
ATOM 1704 O O . LEU A 1 210 ? 16.556 -6.315 -25.568 1.00 85.19 210 LEU A O 1
ATOM 1708 N N . SER A 1 211 ? 17.182 -4.592 -24.311 1.00 88.12 211 SER A N 1
ATOM 1709 C CA . SER A 1 211 ? 15.874 -4.423 -23.687 1.00 88.12 211 SER A CA 1
ATOM 1710 C C . SER A 1 211 ? 15.685 -2.989 -23.211 1.00 88.12 211 SER A C 1
ATOM 1712 O O . SER A 1 211 ? 16.621 -2.181 -23.177 1.00 88.12 211 SER A O 1
ATOM 1714 N N . GLY A 1 212 ? 14.449 -2.649 -22.875 1.00 89.25 212 GLY A N 1
ATOM 1715 C CA . GLY A 1 212 ? 14.110 -1.352 -22.324 1.00 89.25 212 GLY A CA 1
ATOM 1716 C C . GLY A 1 212 ? 12.753 -1.349 -21.644 1.00 89.25 212 GLY A C 1
ATOM 1717 O O . GLY A 1 212 ? 11.958 -2.276 -21.784 1.00 89.25 212 GLY A O 1
ATOM 1718 N N . ALA A 1 213 ? 12.486 -0.276 -20.916 1.00 91.00 213 ALA A N 1
ATOM 1719 C CA . ALA A 1 213 ? 11.237 -0.079 -20.207 1.00 91.00 213 ALA A CA 1
ATOM 1720 C C . ALA A 1 213 ? 10.784 1.376 -20.293 1.00 91.00 213 ALA A C 1
ATOM 1722 O O . ALA A 1 213 ? 11.592 2.291 -20.450 1.00 91.00 213 ALA A O 1
ATOM 1723 N N . VAL A 1 214 ? 9.485 1.598 -20.142 1.00 91.69 214 VAL A N 1
ATOM 1724 C CA . VAL A 1 214 ? 8.925 2.918 -19.865 1.00 91.69 214 VAL A CA 1
ATOM 1725 C C . VAL A 1 214 ? 8.223 2.842 -18.526 1.00 91.69 214 VAL A C 1
ATOM 1727 O O . VAL A 1 214 ? 7.313 2.034 -18.346 1.00 91.69 214 VAL A O 1
ATOM 1730 N N . ILE A 1 215 ? 8.625 3.707 -17.604 1.00 92.12 215 ILE A N 1
ATOM 1731 C CA . ILE A 1 215 ? 8.033 3.808 -16.272 1.00 92.12 215 ILE A CA 1
ATOM 1732 C C . ILE A 1 215 ? 7.431 5.197 -16.064 1.00 92.12 215 ILE A C 1
ATOM 1734 O O . ILE A 1 215 ? 7.842 6.166 -16.711 1.00 92.12 215 ILE A O 1
ATOM 1738 N N . LYS A 1 216 ? 6.488 5.319 -15.126 1.00 92.69 216 LYS A N 1
ATOM 1739 C CA . LYS A 1 216 ? 6.178 6.599 -14.486 1.00 92.69 216 LYS A CA 1
ATOM 1740 C C . LYS A 1 216 ? 6.814 6.690 -13.113 1.00 92.69 216 LYS A C 1
ATOM 1742 O O . LYS A 1 216 ? 6.812 5.711 -12.381 1.00 92.69 216 LYS A O 1
ATOM 1747 N N . THR A 1 217 ? 7.299 7.867 -12.742 1.00 90.56 217 THR A N 1
ATOM 1748 C CA . THR A 1 217 ? 7.863 8.126 -11.411 1.00 90.56 217 THR A CA 1
ATOM 1749 C C . THR A 1 217 ? 7.660 9.589 -11.001 1.00 90.56 217 THR A C 1
ATOM 1751 O O . THR A 1 217 ? 7.276 10.428 -11.819 1.00 90.56 217 THR A O 1
ATOM 1754 N N . ASN A 1 218 ? 7.892 9.889 -9.723 1.00 87.75 218 ASN A N 1
ATOM 1755 C CA . ASN A 1 218 ? 7.998 11.250 -9.195 1.00 87.75 218 ASN A CA 1
ATOM 1756 C C . ASN A 1 218 ? 9.456 11.706 -9.042 1.00 87.75 218 ASN A C 1
ATOM 1758 O O . ASN A 1 218 ? 9.689 12.835 -8.614 1.00 87.75 218 ASN A O 1
ATOM 1762 N N . ALA A 1 219 ? 10.435 10.861 -9.388 1.00 83.50 219 ALA A N 1
ATOM 1763 C CA . ALA A 1 219 ? 11.831 11.268 -9.380 1.00 83.50 219 ALA A CA 1
ATOM 1764 C C . ALA A 1 219 ? 12.062 12.414 -10.387 1.00 83.50 219 ALA A C 1
ATOM 1766 O O . ALA A 1 219 ? 11.668 12.295 -11.552 1.00 83.50 219 ALA A O 1
ATOM 1767 N N . PRO A 1 220 ? 12.679 13.530 -9.960 1.00 78.56 220 PRO A N 1
ATOM 1768 C CA . PRO A 1 220 ? 13.034 14.610 -10.867 1.00 78.56 220 PRO A CA 1
ATOM 1769 C C . PRO A 1 220 ? 14.143 14.159 -11.825 1.00 78.56 220 PRO A C 1
ATOM 1771 O O . PRO A 1 220 ? 15.014 13.378 -11.448 1.00 78.56 220 PRO A O 1
ATOM 1774 N N . HIS A 1 221 ? 14.132 14.682 -13.049 1.00 76.88 221 HIS A N 1
ATOM 1775 C CA . HIS A 1 221 ? 15.192 14.452 -14.030 1.00 76.88 221 HIS A CA 1
ATOM 1776 C C . HIS A 1 221 ? 16.005 15.739 -14.252 1.00 76.88 221 HIS A C 1
ATOM 1778 O O . HIS A 1 221 ? 15.399 16.770 -14.572 1.00 76.88 221 HIS A O 1
ATOM 1784 N N . PRO A 1 222 ? 17.348 15.707 -14.148 1.00 78.94 222 PRO A N 1
ATOM 1785 C CA . PRO A 1 222 ? 18.181 14.592 -13.675 1.00 78.94 222 PRO A CA 1
ATOM 1786 C C . PRO A 1 222 ? 18.215 14.497 -12.134 1.00 78.94 222 PRO A C 1
ATOM 1788 O O . PRO A 1 222 ? 18.236 15.531 -11.462 1.00 78.94 222 PRO A O 1
ATOM 1791 N N . SER A 1 223 ? 18.276 13.291 -11.550 1.00 76.50 223 SER A N 1
ATOM 1792 C CA . SER A 1 223 ? 18.525 13.131 -10.098 1.00 76.50 223 SER A CA 1
ATOM 1793 C C . SER A 1 223 ? 19.185 11.807 -9.689 1.00 76.50 223 SER A C 1
ATOM 1795 O O . SER A 1 223 ? 19.155 10.818 -10.412 1.00 76.50 223 SER A O 1
ATOM 1797 N N . GLU A 1 224 ? 19.766 11.759 -8.485 1.00 74.25 224 GLU A N 1
ATOM 1798 C CA . GLU A 1 224 ? 20.271 10.505 -7.894 1.00 74.25 224 GLU A CA 1
ATOM 1799 C C . GLU A 1 224 ? 19.145 9.493 -7.630 1.00 74.25 224 GLU A C 1
ATOM 1801 O O . GLU A 1 224 ? 19.347 8.288 -7.772 1.00 74.25 224 GLU A O 1
ATOM 1806 N N . LEU A 1 225 ? 17.944 9.980 -7.301 1.00 71.81 225 LEU A N 1
ATOM 1807 C CA . LEU A 1 225 ? 16.762 9.144 -7.098 1.00 71.81 225 LEU A CA 1
ATOM 1808 C C . LEU A 1 225 ? 16.342 8.457 -8.402 1.00 71.81 225 LEU A C 1
ATOM 1810 O O . LEU A 1 225 ? 16.028 7.270 -8.407 1.00 71.81 225 LEU A O 1
ATOM 1814 N N . GLU A 1 226 ? 16.404 9.181 -9.520 1.00 75.62 226 GLU A N 1
ATOM 1815 C CA . GLU A 1 226 ? 16.214 8.609 -10.852 1.00 75.62 226 GLU A CA 1
ATOM 1816 C C . GLU A 1 226 ? 17.230 7.491 -11.132 1.00 75.62 226 GLU A C 1
ATOM 1818 O O . GLU A 1 226 ? 16.845 6.423 -11.605 1.00 75.62 226 GLU A O 1
ATOM 1823 N N . MET A 1 227 ? 18.505 7.680 -10.772 1.00 68.31 227 MET A N 1
ATOM 1824 C CA . MET A 1 227 ? 19.532 6.647 -10.948 1.00 68.31 227 MET A CA 1
ATOM 1825 C C . MET A 1 227 ? 19.275 5.406 -10.082 1.00 68.31 227 MET A C 1
ATOM 1827 O O . MET A 1 227 ? 19.487 4.290 -10.547 1.00 68.31 227 MET A O 1
ATOM 1831 N N . ALA A 1 228 ? 18.777 5.566 -8.852 1.00 70.31 228 ALA A N 1
ATOM 1832 C CA . ALA A 1 228 ? 18.412 4.442 -7.986 1.00 70.31 228 ALA A CA 1
ATOM 1833 C C . ALA A 1 228 ? 17.267 3.590 -8.577 1.00 70.31 228 ALA A C 1
ATOM 1835 O O . ALA A 1 228 ? 17.319 2.359 -8.519 1.00 70.31 228 ALA A O 1
ATOM 1836 N N . LEU A 1 229 ? 16.278 4.227 -9.216 1.00 69.38 229 LEU A N 1
ATOM 1837 C CA . LEU A 1 229 ? 15.165 3.542 -9.890 1.00 69.38 229 LEU A CA 1
ATOM 1838 C C . LEU A 1 229 ? 15.620 2.711 -11.099 1.00 69.38 229 LEU A C 1
ATOM 1840 O O . LEU A 1 229 ? 15.058 1.643 -11.363 1.00 69.38 229 LEU A O 1
ATOM 1844 N N . LEU A 1 230 ? 16.665 3.152 -11.810 1.00 64.50 230 LEU A N 1
ATOM 1845 C CA . LEU A 1 230 ? 17.268 2.368 -12.896 1.00 64.50 230 LEU A CA 1
ATOM 1846 C C . LEU A 1 230 ? 17.771 1.007 -12.390 1.00 64.50 230 LEU A C 1
ATOM 1848 O O . LEU A 1 230 ? 17.576 0.003 -13.067 1.00 64.50 230 LEU A O 1
ATOM 1852 N N . PHE A 1 231 ? 18.355 0.959 -11.187 1.00 62.03 231 PHE A N 1
ATOM 1853 C CA . PHE A 1 231 ? 18.849 -0.283 -10.580 1.00 62.03 231 PHE A CA 1
ATOM 1854 C C . PHE A 1 231 ? 17.734 -1.169 -10.000 1.00 62.03 231 PHE A C 1
ATOM 1856 O O . PHE A 1 231 ? 17.858 -2.397 -10.005 1.00 62.03 231 PHE A O 1
ATOM 1863 N N . ALA A 1 232 ? 16.646 -0.576 -9.499 1.00 59.81 232 ALA A N 1
ATOM 1864 C CA . ALA A 1 232 ? 15.491 -1.329 -9.006 1.00 59.81 232 ALA A CA 1
ATOM 1865 C C . ALA A 1 232 ? 14.732 -2.012 -10.157 1.00 59.81 232 ALA A C 1
ATOM 1867 O O . ALA A 1 232 ? 14.528 -3.222 -10.125 1.00 59.81 232 ALA A O 1
ATOM 1868 N N . SER A 1 233 ? 14.428 -1.268 -11.226 1.00 56.09 233 SER A N 1
ATOM 1869 C CA . SER A 1 233 ? 13.716 -1.790 -12.405 1.00 56.09 233 SER A CA 1
ATOM 1870 C C . SER A 1 233 ? 14.458 -2.921 -13.133 1.00 56.09 233 SER A C 1
ATOM 1872 O O . SER A 1 233 ? 13.819 -3.809 -13.686 1.00 56.09 233 SER A O 1
ATOM 1874 N N . THR A 1 234 ? 15.798 -2.960 -13.088 1.00 56.62 234 THR A N 1
ATOM 1875 C CA . THR A 1 234 ? 16.577 -4.095 -13.622 1.00 56.62 234 THR A CA 1
ATOM 1876 C C . THR A 1 234 ? 16.311 -5.423 -12.907 1.00 56.62 234 THR A C 1
ATOM 1878 O O . THR A 1 234 ? 16.470 -6.468 -13.532 1.00 56.62 234 THR A O 1
ATOM 1881 N N . LYS A 1 235 ? 15.946 -5.422 -11.614 1.00 50.50 235 LYS A N 1
ATOM 1882 C CA . LYS A 1 235 ? 15.682 -6.667 -10.867 1.00 50.50 235 LYS A CA 1
ATOM 1883 C C . LYS A 1 235 ? 14.352 -7.312 -11.254 1.00 50.50 235 LYS A C 1
ATOM 1885 O O . LYS A 1 235 ? 14.285 -8.535 -11.273 1.00 50.50 235 LYS A O 1
ATOM 1890 N N . ASP A 1 236 ? 13.349 -6.508 -11.605 1.00 49.12 236 ASP A N 1
ATOM 1891 C CA . ASP A 1 236 ? 12.043 -6.998 -12.069 1.00 49.12 236 ASP A CA 1
ATOM 1892 C C . ASP A 1 236 ? 12.112 -7.624 -13.473 1.00 49.12 236 ASP A C 1
ATOM 1894 O O . ASP A 1 236 ? 11.274 -8.445 -13.813 1.00 49.12 236 ASP A O 1
ATOM 1898 N N . PHE A 1 237 ? 13.124 -7.277 -14.280 1.00 42.72 237 PHE A N 1
ATOM 1899 C CA . PHE A 1 237 ? 13.358 -7.862 -15.611 1.00 42.72 237 PHE A CA 1
ATOM 1900 C C . PHE A 1 237 ? 14.173 -9.166 -15.602 1.00 42.72 237 PHE A C 1
ATOM 1902 O O . PHE A 1 237 ? 14.296 -9.810 -16.641 1.00 42.72 237 PHE A O 1
ATOM 1909 N N . LEU A 1 238 ? 14.804 -9.520 -14.477 1.00 35.16 238 LEU A N 1
ATOM 1910 C CA . LEU A 1 238 ? 15.732 -10.657 -14.375 1.00 35.16 238 LEU A CA 1
ATOM 1911 C C . LEU A 1 238 ? 15.169 -11.849 -13.581 1.00 35.16 238 LEU A C 1
ATOM 1913 O O . LEU A 1 238 ? 15.886 -12.836 -13.410 1.00 35.16 238 LEU A O 1
ATOM 1917 N N . ASN A 1 239 ? 13.917 -11.768 -13.121 1.00 33.56 239 ASN A N 1
ATOM 1918 C CA . ASN A 1 239 ? 13.168 -12.849 -12.465 1.00 33.56 239 ASN A CA 1
ATOM 1919 C C . ASN A 1 239 ? 11.931 -13.222 -13.285 1.00 33.56 239 ASN A C 1
ATOM 1921 O O . ASN A 1 239 ? 11.478 -14.379 -13.135 1.00 33.56 239 ASN A O 1
#

pLDDT: mean 87.83, std 10.94, range [33.56, 98.44]